Protein AF-0000000079970416 (afdb_homodimer)

InterPro domains:
  IPR007138 Antibiotic biosynthesis monooxygenase domain [PF03992] (8-63)
  IPR007138 Antibiotic biosynthesis monooxygenase domain [PS51725] (8-100)
  IPR011008 Dimeric alpha-beta barrel [SSF54909] (10-104)

Foldseek 3Di:
DQQPDWKKKKKKKFFFPPVCLVVLVVLCVQVVVVVCPDPQWDDWDKDADVPRRRMIIIITMGSDDPCQCPPCVHNVVDPSNVSSCVRCVVRTPDDMDMDMGIDDPPCPVPDDDPVVVDDD/DQQPDWKKKKKKKFFFPPVCLVVLVVLCVQVVVVVCPDPQWDDWDKDADVPRRRMIIIITMGSDDPCQCPVCVHNVVDPSNVSSCVRCVVRTPDDMDMDMGIDDPPCPVPDDDPVNVDDD

pLDDT: mean 91.2, std 9.86, range [55.38, 98.69]

Structure (mmCIF, N/CA/C/O backbone):
data_AF-0000000079970416-model_v1
#
loop_
_entity.id
_entity.type
_entity.pdbx_description
1 polymer 'ABM domain-containing protein'
#
loop_
_atom_site.group_PDB
_atom_site.id
_atom_site.type_symbol
_atom_site.label_atom_id
_atom_site.label_alt_id
_atom_site.label_comp_id
_atom_site.label_asym_id
_atom_site.label_entity_id
_atom_site.label_seq_id
_atom_site.pdbx_PDB_ins_code
_atom_site.Cartn_x
_atom_site.Cartn_y
_atom_site.Cartn_z
_atom_site.occupancy
_atom_site.B_iso_or_equiv
_atom_site.auth_seq_id
_atom_site.auth_comp_id
_atom_site.auth_asym_id
_atom_site.auth_atom_id
_atom_site.pdbx_PDB_model_num
ATOM 1 N N . MET A 1 1 ? 27.812 -5.648 2.182 1 57.97 1 MET A N 1
ATOM 2 C CA . MET A 1 1 ? 27.625 -4.328 2.773 1 57.97 1 MET A CA 1
ATOM 3 C C . MET A 1 1 ? 26.141 -4 2.934 1 57.97 1 MET A C 1
ATOM 5 O O . MET A 1 1 ? 25.312 -4.453 2.141 1 57.97 1 MET A O 1
ATOM 9 N N . VAL A 1 2 ? 25.812 -3.582 4.105 1 71.12 2 VAL A N 1
ATOM 10 C CA . VAL A 1 2 ? 24.422 -3.256 4.426 1 71.12 2 VAL A CA 1
ATOM 11 C C . VAL A 1 2 ? 23.953 -2.105 3.541 1 71.12 2 VAL A C 1
ATOM 13 O O . VAL A 1 2 ? 24.641 -1.103 3.387 1 71.12 2 VAL A O 1
ATOM 16 N N . TYR A 1 3 ? 22.969 -2.326 2.688 1 83.62 3 TYR A N 1
ATOM 17 C CA . TYR A 1 3 ? 22.391 -1.273 1.86 1 83.62 3 TYR A CA 1
ATOM 18 C C . TYR A 1 3 ? 21.875 -0.125 2.721 1 83.62 3 TYR A C 1
ATOM 20 O O . TYR A 1 3 ? 21.094 -0.34 3.648 1 83.62 3 TYR A O 1
ATOM 28 N N . THR A 1 4 ? 22.375 1.141 2.42 1 81.5 4 THR A N 1
ATOM 29 C CA . THR A 1 4 ? 21.984 2.303 3.207 1 81.5 4 THR A CA 1
ATOM 30 C C . THR A 1 4 ? 21.297 3.346 2.326 1 81.5 4 THR A C 1
ATOM 32 O O . THR A 1 4 ? 21.094 4.484 2.752 1 81.5 4 THR A O 1
ATOM 35 N N . GLY A 1 5 ? 21.094 2.99 1.078 1 85.94 5 GLY A N 1
ATOM 36 C CA . GLY A 1 5 ? 20.422 3.898 0.159 1 85.94 5 GLY A CA 1
ATOM 37 C C . GLY A 1 5 ? 18.938 4.012 0.409 1 85.94 5 GLY A C 1
ATOM 38 O O . GLY A 1 5 ? 18.422 3.498 1.41 1 85.94 5 GLY A O 1
ATOM 39 N N . PRO A 1 6 ? 18.312 4.781 -0.372 1 88.62 6 PRO A N 1
ATOM 40 C CA . PRO A 1 6 ? 16.859 4.945 -0.22 1 88.62 6 PRO A CA 1
ATOM 41 C C . PRO A 1 6 ? 16.094 3.633 -0.397 1 88.62 6 PRO A C 1
ATOM 43 O O . PRO A 1 6 ? 16.547 2.742 -1.119 1 88.62 6 PRO A O 1
ATOM 46 N N . SER A 1 7 ? 15.102 3.465 0.344 1 93.38 7 SER A N 1
ATOM 47 C CA . SER A 1 7 ? 14.172 2.352 0.201 1 93.38 7 SER A CA 1
ATOM 48 C C . SER A 1 7 ? 13.023 2.711 -0.735 1 93.38 7 SER A C 1
ATOM 50 O O . SER A 1 7 ? 12.594 3.867 -0.792 1 93.38 7 SER A O 1
ATOM 52 N N . TYR A 1 8 ? 12.547 1.726 -1.44 1 95.25 8 TYR A N 1
ATOM 53 C CA . TYR A 1 8 ? 11.484 1.957 -2.408 1 95.25 8 TYR A CA 1
ATOM 54 C C . TYR A 1 8 ? 10.312 1.006 -2.174 1 95.25 8 TYR A C 1
ATOM 56 O O . TYR A 1 8 ? 10.477 -0.037 -1.534 1 95.25 8 TYR A O 1
ATOM 64 N N . SER A 1 9 ? 9.211 1.475 -2.631 1 96.69 9 SER A N 1
ATOM 65 C CA . SER A 1 9 ? 8 0.662 -2.592 1 96.69 9 SER A CA 1
ATOM 66 C C . SER A 1 9 ? 7.426 0.459 -3.99 1 96.69 9 SER A C 1
ATOM 68 O O . SER A 1 9 ? 7.328 1.409 -4.77 1 96.69 9 SER A O 1
ATOM 70 N N . LEU A 1 10 ? 7.125 -0.765 -4.297 1 96.06 10 LEU A N 1
ATOM 71 C CA . LEU A 1 10 ? 6.465 -1.135 -5.543 1 96.06 10 LEU A CA 1
ATOM 72 C C . LEU A 1 10 ? 4.984 -1.419 -5.312 1 96.06 10 LEU A C 1
ATOM 74 O O . LEU A 1 10 ? 4.633 -2.275 -4.5 1 96.06 10 LEU A O 1
ATOM 78 N N . HIS A 1 11 ? 4.109 -0.59 -5.938 1 97.69 11 HIS A N 1
ATOM 79 C CA . HIS A 1 11 ? 2.668 -0.804 -5.918 1 97.69 11 HIS A CA 1
ATOM 80 C C . HIS A 1 11 ? 2.17 -1.342 -7.254 1 97.69 11 HIS A C 1
ATOM 82 O O . HIS A 1 11 ? 2.25 -0.654 -8.273 1 97.69 11 HIS A O 1
ATOM 88 N N . VAL A 1 12 ? 1.704 -2.584 -7.23 1 96.81 12 VAL A N 1
ATOM 89 C CA . VAL A 1 12 ? 1.295 -3.258 -8.453 1 96.81 12 VAL A CA 1
ATOM 90 C C . VAL A 1 12 ? -0.207 -3.531 -8.422 1 96.81 12 VAL A C 1
ATOM 92 O O . VAL A 1 12 ? -0.729 -4.031 -7.422 1 96.81 12 VAL A O 1
ATOM 95 N N . LYS A 1 13 ? -0.89 -3.172 -9.398 1 98.19 13 LYS A N 1
ATOM 96 C CA . LYS A 1 13 ? -2.299 -3.514 -9.57 1 98.19 13 LYS A CA 1
ATOM 97 C C . LYS A 1 13 ? -2.488 -4.5 -10.719 1 98.19 13 LYS A C 1
ATOM 99 O O . LYS A 1 13 ? -2.018 -4.262 -11.828 1 98.19 13 LYS A O 1
ATOM 104 N N . ILE A 1 14 ? -3.092 -5.586 -10.477 1 98.38 14 ILE A N 1
ATOM 105 C CA . ILE A 1 14 ? -3.314 -6.66 -11.438 1 98.38 14 ILE A CA 1
ATOM 106 C C . ILE A 1 14 ? -4.805 -6.988 -11.508 1 98.38 14 ILE A C 1
ATOM 108 O O . ILE A 1 14 ? -5.465 -7.133 -10.477 1 98.38 14 ILE A O 1
ATOM 112 N N . THR A 1 15 ? -5.328 -7.066 -12.727 1 98.62 15 THR A N 1
ATOM 113 C CA . THR A 1 15 ? -6.738 -7.379 -12.906 1 98.62 15 THR A CA 1
ATOM 114 C C . THR A 1 15 ? -6.906 -8.656 -13.734 1 98.62 15 THR A C 1
ATOM 116 O O . THR A 1 15 ? -6.418 -8.742 -14.859 1 98.62 15 THR A O 1
ATOM 119 N N . VAL A 1 16 ? -7.57 -9.594 -13.172 1 98.62 16 VAL A N 1
ATOM 120 C CA . VAL A 1 16 ? -7.898 -10.852 -13.836 1 98.62 16 VAL A CA 1
ATOM 121 C C . VAL A 1 16 ? -9.414 -11.016 -13.906 1 98.62 16 VAL A C 1
ATOM 123 O O . VAL A 1 16 ? -10.156 -10.312 -13.219 1 98.62 16 VAL A O 1
ATOM 126 N N . ALA A 1 17 ? -9.867 -11.883 -14.805 1 96.88 17 ALA A N 1
ATOM 127 C CA . ALA A 1 17 ? -11.289 -12.211 -14.82 1 96.88 17 ALA A CA 1
ATOM 128 C C . ALA A 1 17 ? -11.711 -12.875 -13.508 1 96.88 17 ALA A C 1
ATOM 130 O O . ALA A 1 17 ? -10.977 -13.695 -12.961 1 96.88 17 ALA A O 1
ATOM 131 N N . PRO A 1 18 ? -12.906 -12.477 -13.047 1 95.88 18 PRO A N 1
ATOM 132 C CA . PRO A 1 18 ? -13.359 -13.016 -11.766 1 95.88 18 PRO A CA 1
ATOM 133 C C . PRO A 1 18 ? -13.305 -14.539 -11.711 1 95.88 18 PRO A C 1
ATOM 135 O O . PRO A 1 18 ? -12.984 -15.109 -10.664 1 95.88 18 PRO A O 1
ATOM 138 N N . GLU A 1 19 ? -13.547 -15.211 -12.766 1 97.19 19 GLU A N 1
ATOM 139 C CA . GLU A 1 19 ? -13.562 -16.672 -12.797 1 97.19 19 GLU A CA 1
ATOM 140 C C . GLU A 1 19 ? -12.148 -17.234 -12.641 1 97.19 19 GLU A C 1
ATOM 142 O O . GLU A 1 19 ? -11.984 -18.422 -12.32 1 97.19 19 GLU A O 1
ATOM 147 N N . ASN A 1 20 ? -11.125 -16.406 -12.812 1 98.19 20 ASN A N 1
ATOM 148 C CA . ASN A 1 20 ? -9.742 -16.859 -12.758 1 98.19 20 ASN A CA 1
ATOM 149 C C . ASN A 1 20 ? -9.117 -16.578 -11.391 1 98.19 20 ASN A C 1
ATOM 151 O O . ASN A 1 20 ? -7.945 -16.891 -11.164 1 98.19 20 ASN A O 1
ATOM 155 N N . VAL A 1 21 ? -9.906 -16.031 -10.469 1 97.69 21 VAL A N 1
ATOM 156 C CA . VAL A 1 21 ? -9.383 -15.586 -9.18 1 97.69 21 VAL A CA 1
ATOM 157 C C . VAL A 1 21 ? -8.758 -16.766 -8.445 1 97.69 21 VAL A C 1
ATOM 159 O O . VAL A 1 21 ? -7.613 -16.703 -7.996 1 97.69 21 VAL A O 1
ATOM 162 N N . PRO A 1 22 ? -9.414 -17.938 -8.297 1 97.81 22 PRO A N 1
ATOM 163 C CA . PRO A 1 22 ? -8.773 -19.047 -7.59 1 97.81 22 PRO A CA 1
ATOM 164 C C . PRO A 1 22 ? -7.469 -19.5 -8.25 1 97.81 22 PRO A C 1
ATOM 166 O O . PRO A 1 22 ? -6.477 -19.734 -7.559 1 97.81 22 PRO A O 1
ATOM 169 N N . ALA A 1 23 ? -7.48 -19.594 -9.539 1 98.19 23 ALA A N 1
ATOM 170 C CA . ALA A 1 23 ? -6.285 -20 -10.281 1 98.19 23 ALA A CA 1
ATOM 171 C C . ALA A 1 23 ? -5.16 -18.984 -10.102 1 98.19 23 ALA A C 1
ATOM 173 O O . ALA A 1 23 ? -3.99 -19.359 -9.984 1 98.19 23 ALA A O 1
ATOM 174 N N . PHE A 1 24 ? -5.5 -17.703 -10.164 1 98.5 24 PHE A N 1
ATOM 175 C CA . PHE A 1 24 ? -4.516 -16.641 -10 1 98.5 24 PHE A CA 1
ATOM 176 C C . PHE A 1 24 ? -3.842 -16.734 -8.641 1 98.5 24 PHE A C 1
ATOM 178 O O . PHE A 1 24 ? -2.613 -16.703 -8.539 1 98.5 24 PHE A O 1
ATOM 185 N N . ILE A 1 25 ? -4.648 -16.875 -7.59 1 97.44 25 ILE A N 1
ATOM 186 C CA . ILE A 1 25 ? -4.145 -16.953 -6.223 1 97.44 25 ILE A CA 1
ATOM 187 C C . ILE A 1 25 ? -3.223 -18.156 -6.086 1 97.44 25 ILE A C 1
ATOM 189 O O . ILE A 1 25 ? -2.141 -18.062 -5.5 1 97.44 25 ILE A O 1
ATOM 193 N N . GLU A 1 26 ? -3.637 -19.25 -6.648 1 97.81 26 GLU A N 1
ATOM 194 C CA . GLU A 1 26 ? -2.818 -20.453 -6.613 1 97.81 26 GLU A CA 1
ATOM 195 C C . GLU A 1 26 ? -1.477 -20.234 -7.305 1 97.81 26 GLU A C 1
ATOM 197 O O . GLU A 1 26 ? -0.437 -20.672 -6.805 1 97.81 26 GLU A O 1
ATOM 202 N N . ALA A 1 27 ? -1.514 -19.578 -8.43 1 97.5 27 ALA A N 1
ATOM 203 C CA . ALA A 1 27 ? -0.308 -19.328 -9.211 1 97.5 27 ALA A CA 1
ATOM 204 C C . ALA A 1 27 ? 0.6 -18.312 -8.523 1 97.5 27 ALA A C 1
ATOM 206 O O . ALA A 1 27 ? 1.822 -18.359 -8.68 1 97.5 27 ALA A O 1
ATOM 207 N N . LEU A 1 28 ? 0.04 -17.438 -7.758 1 97.12 28 LEU A N 1
ATOM 208 C CA . LEU A 1 28 ? 0.765 -16.344 -7.109 1 97.12 28 LEU A CA 1
ATOM 209 C C . LEU A 1 28 ? 1.566 -16.859 -5.918 1 97.12 28 LEU A C 1
ATOM 211 O O . LEU A 1 28 ? 2.65 -16.359 -5.629 1 97.12 28 LEU A O 1
ATOM 215 N N . LYS A 1 29 ? 1.091 -17.891 -5.285 1 97.12 29 LYS A N 1
ATOM 216 C CA . LYS A 1 29 ? 1.588 -18.297 -3.975 1 97.12 29 LYS A CA 1
ATOM 217 C C . LYS A 1 29 ? 3.074 -18.641 -4.031 1 97.12 29 LYS A C 1
ATOM 219 O O . LYS A 1 29 ? 3.865 -18.109 -3.244 1 97.12 29 LYS A O 1
ATOM 224 N N . PRO A 1 30 ? 3.568 -19.469 -4.984 1 96.5 30 PRO A N 1
ATOM 225 C CA . PRO A 1 30 ? 5 -19.781 -5.016 1 96.5 30 PRO A CA 1
ATOM 226 C C . PRO A 1 30 ? 5.867 -18.547 -5.246 1 96.5 30 PRO A C 1
ATOM 228 O O . PRO A 1 30 ? 6.949 -18.438 -4.66 1 96.5 30 PRO A O 1
ATOM 231 N N . ALA A 1 31 ? 5.449 -17.656 -6.09 1 94.81 31 ALA A N 1
ATOM 232 C CA . ALA A 1 31 ? 6.199 -16.438 -6.348 1 94.81 31 ALA A CA 1
ATOM 233 C C . ALA A 1 31 ? 6.219 -15.539 -5.117 1 94.81 31 ALA A C 1
ATOM 235 O O . ALA A 1 31 ? 7.262 -14.977 -4.766 1 94.81 31 ALA A O 1
ATOM 236 N N . TRP A 1 32 ? 5.062 -15.414 -4.477 1 96.19 32 TRP A N 1
ATOM 237 C CA . TRP A 1 32 ? 4.969 -14.625 -3.256 1 96.19 32 TRP A CA 1
ATOM 238 C C . TRP A 1 32 ? 5.906 -15.164 -2.182 1 96.19 32 TRP A C 1
ATOM 240 O O . TRP A 1 32 ? 6.617 -14.398 -1.524 1 96.19 32 TRP A O 1
ATOM 250 N N . ASP A 1 33 ? 5.891 -16.469 -2.02 1 96.62 33 ASP A N 1
ATOM 251 C CA . ASP A 1 33 ? 6.773 -17.094 -1.046 1 96.62 33 ASP A CA 1
ATOM 252 C C . ASP A 1 33 ? 8.242 -16.797 -1.358 1 96.62 33 ASP A C 1
ATOM 254 O O . ASP A 1 33 ? 9.031 -16.531 -0.454 1 96.62 33 ASP A O 1
ATOM 258 N N . ALA A 1 34 ? 8.609 -16.875 -2.574 1 94.5 34 ALA A N 1
ATOM 259 C CA . ALA A 1 34 ? 9.984 -16.625 -2.992 1 94.5 34 ALA A CA 1
ATOM 260 C C . ALA A 1 34 ? 10.375 -15.172 -2.768 1 94.5 34 ALA A C 1
ATOM 262 O O . ALA A 1 34 ? 11.43 -14.875 -2.207 1 94.5 34 ALA A O 1
ATOM 263 N N . VAL A 1 35 ? 9.531 -14.227 -3.225 1 94.06 35 VAL A N 1
ATOM 264 C CA . VAL A 1 35 ? 9.781 -12.797 -3.096 1 94.06 35 VAL A CA 1
ATOM 265 C C . VAL A 1 35 ? 9.938 -12.43 -1.623 1 94.06 35 VAL A C 1
ATOM 267 O O . VAL A 1 35 ? 10.867 -11.711 -1.248 1 94.06 35 VAL A O 1
ATOM 270 N N . THR A 1 36 ? 9.07 -12.961 -0.785 1 95.69 36 THR A N 1
ATOM 271 C CA . THR A 1 36 ? 9.047 -12.586 0.625 1 95.69 36 THR A CA 1
ATOM 272 C C . THR A 1 36 ? 10.195 -13.25 1.381 1 95.69 36 THR A C 1
ATOM 274 O O . THR A 1 36 ? 10.477 -12.891 2.525 1 95.69 36 THR 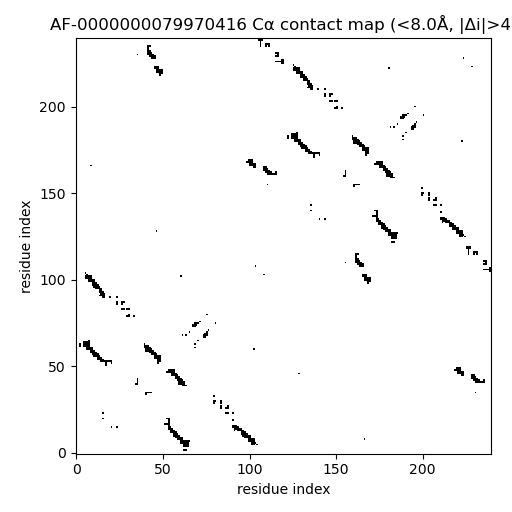A O 1
ATOM 277 N N . SER A 1 37 ? 10.836 -14.164 0.772 1 95 37 SER A N 1
ATOM 278 C CA . SER A 1 37 ? 12.016 -14.781 1.371 1 95 37 SER A CA 1
ATOM 279 C C . SER A 1 37 ? 13.273 -13.977 1.085 1 95 37 SER A C 1
ATOM 281 O O . SER A 1 37 ? 14.312 -14.195 1.706 1 95 37 SER A O 1
ATOM 283 N N . GLU A 1 38 ? 13.227 -13.07 0.161 1 93.19 38 GLU A N 1
ATOM 284 C CA . GLU A 1 38 ? 14.375 -12.211 -0.144 1 93.19 38 GLU A CA 1
ATOM 285 C C . GLU A 1 38 ? 14.656 -11.242 1 1 93.19 38 GLU A C 1
ATOM 287 O O . GLU A 1 38 ? 13.742 -10.594 1.51 1 93.19 38 GLU A O 1
ATOM 292 N N . PRO A 1 39 ? 15.961 -11.102 1.338 1 93.5 39 PRO A N 1
ATOM 293 C CA . PRO A 1 39 ? 16.281 -10.211 2.457 1 93.5 39 PRO A CA 1
ATOM 294 C C . PRO A 1 39 ? 15.938 -8.75 2.166 1 93.5 39 PRO A C 1
ATOM 296 O O . PRO A 1 39 ? 15.656 -7.98 3.09 1 93.5 39 PRO A O 1
ATOM 299 N N . GLU A 1 40 ? 15.914 -8.344 0.933 1 93.12 40 GLU A N 1
ATOM 300 C CA . GLU A 1 40 ? 15.688 -6.957 0.539 1 93.12 40 GLU A CA 1
ATOM 301 C C . GLU A 1 40 ? 14.211 -6.586 0.659 1 93.12 40 GLU A C 1
ATOM 303 O O . GLU A 1 40 ? 13.875 -5.406 0.773 1 93.12 40 GLU A O 1
ATOM 308 N N . CYS A 1 41 ? 13.281 -7.605 0.578 1 94.88 41 CYS A N 1
ATOM 309 C CA . CYS A 1 41 ? 11.852 -7.344 0.717 1 94.88 41 CYS A CA 1
ATOM 310 C C . CYS A 1 41 ? 11.453 -7.262 2.186 1 94.88 41 CYS A C 1
ATOM 312 O O . CYS A 1 41 ? 11.508 -8.258 2.904 1 94.88 41 CYS A O 1
ATOM 314 N N . ILE A 1 42 ? 10.945 -6.074 2.646 1 95.81 42 ILE A N 1
ATOM 315 C CA . ILE A 1 42 ? 10.734 -5.914 4.082 1 95.81 42 ILE A CA 1
ATOM 316 C C . ILE A 1 42 ? 9.242 -5.793 4.375 1 95.81 42 ILE A C 1
ATOM 318 O O . ILE A 1 42 ? 8.82 -5.902 5.531 1 95.81 42 ILE A O 1
ATOM 322 N N . PHE A 1 43 ? 8.523 -5.57 3.438 1 97.44 43 PHE A N 1
ATOM 323 C CA . PHE A 1 43 ? 7.066 -5.559 3.527 1 97.44 43 PHE A CA 1
ATOM 324 C C . PHE A 1 43 ? 6.441 -6.031 2.221 1 97.44 43 PHE A C 1
ATOM 326 O O . PHE A 1 43 ? 6.906 -5.672 1.137 1 97.44 43 PHE A O 1
ATOM 333 N N . PHE A 1 44 ? 5.438 -6.879 2.275 1 98.19 44 PHE A N 1
ATOM 334 C CA . PHE A 1 44 ? 4.656 -7.301 1.12 1 98.19 44 PHE A CA 1
ATOM 335 C C . PHE A 1 44 ? 3.262 -7.746 1.544 1 98.19 44 PHE A C 1
ATOM 337 O O . PHE A 1 44 ? 3.109 -8.773 2.217 1 98.19 44 PHE A O 1
ATOM 344 N N . GLU A 1 45 ? 2.25 -6.996 1.171 1 98.38 45 GLU A N 1
ATOM 345 C CA . GLU A 1 45 ? 0.872 -7.422 1.398 1 98.38 45 GLU A CA 1
ATOM 346 C C . GLU A 1 45 ? 0.075 -7.43 0.097 1 98.38 45 GLU A C 1
ATOM 348 O O . GLU A 1 45 ? 0.219 -6.531 -0.732 1 98.38 45 GLU A O 1
ATOM 353 N N . VAL A 1 46 ? -0.721 -8.484 -0.082 1 98.25 46 VAL A N 1
ATOM 354 C CA . VAL A 1 46 ? -1.645 -8.633 -1.202 1 98.25 46 VAL A CA 1
ATOM 355 C C . VAL A 1 46 ? -3.057 -8.258 -0.758 1 98.25 46 VAL A C 1
ATOM 357 O O . VAL A 1 46 ? -3.547 -8.758 0.259 1 98.25 46 VAL A O 1
ATOM 360 N N . TYR A 1 47 ? -3.668 -7.352 -1.491 1 98.06 47 TYR A N 1
ATOM 361 C CA . TYR A 1 47 ? -5.043 -6.926 -1.259 1 98.06 47 TYR A CA 1
ATOM 362 C C . TYR A 1 47 ? -5.941 -7.316 -2.426 1 98.06 47 TYR A C 1
ATOM 364 O O . TYR A 1 47 ? -5.453 -7.605 -3.523 1 98.06 47 TYR A O 1
ATOM 372 N N . GLN A 1 48 ? -7.211 -7.41 -2.119 1 96.81 48 GLN A N 1
ATOM 373 C CA . GLN A 1 48 ? -8.234 -7.555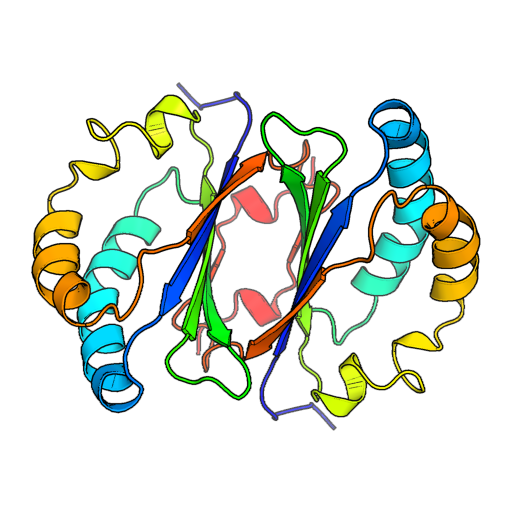 -3.148 1 96.81 48 GLN A CA 1
ATOM 374 C C . GLN A 1 48 ? -9.18 -6.355 -3.15 1 96.81 48 GLN A C 1
ATOM 376 O O . GLN A 1 48 ? -9.609 -5.898 -2.092 1 96.81 48 GLN A O 1
ATOM 381 N N . MET A 1 49 ? -9.461 -5.828 -4.387 1 95.81 49 MET A N 1
ATOM 382 C CA . MET A 1 49 ? -10.328 -4.656 -4.48 1 95.81 49 MET A CA 1
ATOM 383 C C . MET A 1 49 ? -11.734 -4.984 -3.99 1 95.81 49 MET A C 1
ATOM 385 O O . MET A 1 49 ? -12.297 -6.012 -4.359 1 95.81 49 MET A O 1
ATOM 389 N N . ASP A 1 50 ? -12.156 -4.082 -3.133 1 91.81 50 ASP A N 1
ATOM 390 C CA . ASP A 1 50 ? -13.508 -4.262 -2.604 1 91.81 50 ASP A CA 1
ATOM 391 C C . ASP A 1 50 ? -14.555 -4.145 -3.711 1 91.81 50 ASP A C 1
ATOM 393 O O . ASP A 1 50 ? -14.547 -3.174 -4.473 1 91.81 50 ASP A O 1
ATOM 397 N N . GLY A 1 51 ? -15.383 -5.145 -3.875 1 92.44 51 GLY A N 1
ATOM 398 C CA . GLY A 1 51 ? -16.438 -5.129 -4.883 1 92.44 51 GLY A CA 1
ATOM 399 C C . GLY A 1 51 ? -15.953 -5.594 -6.246 1 92.44 51 GLY A C 1
ATOM 400 O O . GLY A 1 51 ? -16.766 -5.766 -7.164 1 92.44 51 GLY A O 1
ATOM 401 N N . GLU A 1 52 ? -14.641 -5.738 -6.461 1 95.69 52 GLU A N 1
ATOM 402 C CA . GLU A 1 52 ? -14.031 -6.238 -7.688 1 95.69 52 GLU A CA 1
ATOM 403 C C . GLU A 1 52 ? -13.047 -7.363 -7.391 1 95.69 52 GLU A C 1
ATOM 405 O O . GLU A 1 52 ? -11.828 -7.16 -7.438 1 95.69 52 GLU A O 1
ATOM 410 N N . PRO A 1 53 ? -13.586 -8.531 -7.219 1 94.25 53 PRO A N 1
ATOM 411 C CA . PRO A 1 53 ? -12.75 -9.617 -6.703 1 94.25 53 PRO A CA 1
ATOM 412 C C . PRO A 1 53 ? -11.602 -9.977 -7.645 1 94.25 53 PRO A C 1
ATOM 414 O O . PRO A 1 53 ? -10.609 -10.57 -7.215 1 94.25 53 PRO A O 1
ATOM 417 N N . GLY A 1 54 ? -11.68 -9.594 -8.891 1 97.69 54 GLY A N 1
ATOM 418 C CA . GLY A 1 54 ? -10.625 -9.898 -9.836 1 97.69 54 GLY A CA 1
ATOM 419 C C . GLY A 1 54 ? -9.477 -8.914 -9.805 1 97.69 54 GLY A C 1
ATOM 420 O O . GLY A 1 54 ? -8.461 -9.109 -10.461 1 97.69 54 GLY A O 1
ATOM 421 N N . THR A 1 55 ? -9.609 -7.859 -9.055 1 98.25 55 THR A N 1
ATOM 422 C CA . THR A 1 55 ? -8.586 -6.82 -9 1 98.25 55 THR A CA 1
ATOM 423 C C . THR A 1 55 ? -7.77 -6.934 -7.711 1 98.25 55 THR A C 1
ATOM 425 O O . THR A 1 55 ? -8.328 -6.902 -6.613 1 98.25 55 THR A O 1
ATOM 428 N N . PHE A 1 56 ? -6.445 -7.137 -7.91 1 98.62 56 PHE A N 1
ATOM 429 C CA . PHE A 1 56 ? -5.512 -7.277 -6.801 1 98.62 56 PHE A CA 1
ATOM 430 C C . PHE A 1 56 ? -4.547 -6.098 -6.754 1 98.62 56 PHE A C 1
ATOM 432 O O . PHE A 1 56 ? -4.273 -5.469 -7.777 1 98.62 56 PHE A O 1
ATOM 439 N N . LYS A 1 57 ? -4.105 -5.812 -5.57 1 98.69 57 LYS A N 1
ATOM 440 C CA . LYS A 1 57 ? -3.076 -4.809 -5.324 1 98.69 57 LYS A CA 1
ATOM 441 C C . LYS A 1 57 ? -1.947 -5.379 -4.469 1 98.69 57 LYS A C 1
ATOM 443 O O . LYS A 1 57 ? -2.197 -6 -3.436 1 98.69 57 LYS A O 1
ATOM 448 N N . PHE A 1 58 ? -0.729 -5.262 -4.988 1 98.38 58 PHE A N 1
ATOM 449 C CA . PHE A 1 58 ? 0.472 -5.59 -4.23 1 98.38 58 PHE A CA 1
ATOM 450 C C . PHE A 1 58 ? 1.159 -4.324 -3.73 1 98.38 58 PHE A C 1
ATOM 452 O O . PHE A 1 58 ? 1.346 -3.371 -4.488 1 98.38 58 PHE A O 1
ATOM 459 N N . VAL A 1 59 ? 1.457 -4.281 -2.459 1 98.56 59 VAL A N 1
ATOM 460 C CA . VAL A 1 59 ? 2.338 -3.266 -1.893 1 98.56 59 VAL A CA 1
ATOM 461 C C . VAL A 1 59 ? 3.596 -3.926 -1.334 1 98.56 59 VAL A C 1
ATOM 463 O O . VAL A 1 59 ? 3.52 -4.742 -0.412 1 98.56 59 VAL A O 1
ATOM 466 N N . GLU A 1 60 ? 4.742 -3.549 -1.917 1 97.38 60 GLU A N 1
ATOM 467 C CA . GLU A 1 60 ? 6.031 -4.148 -1.591 1 97.38 60 GLU A CA 1
ATOM 468 C C . GLU A 1 60 ? 7.047 -3.082 -1.183 1 97.38 60 GLU A C 1
ATOM 470 O O . GLU A 1 60 ? 7.27 -2.117 -1.917 1 97.38 60 GLU A O 1
ATOM 475 N N . ASN A 1 61 ? 7.641 -3.219 -0.045 1 96.75 61 ASN A N 1
ATOM 476 C CA . ASN A 1 61 ? 8.758 -2.377 0.355 1 96.75 61 ASN A CA 1
ATOM 477 C C . ASN A 1 61 ? 10.094 -3.111 0.219 1 96.75 61 ASN A C 1
ATOM 479 O O . ASN A 1 61 ? 10.227 -4.25 0.665 1 96.75 61 ASN A O 1
ATOM 483 N N . TRP A 1 62 ? 11.023 -2.393 -0.361 1 94.62 62 TRP A N 1
ATOM 484 C CA . TRP A 1 62 ? 12.32 -2.979 -0.673 1 94.62 62 TRP A CA 1
ATOM 485 C C . TRP A 1 62 ? 13.453 -2.107 -0.141 1 94.62 62 TRP A C 1
ATOM 487 O O . TRP A 1 62 ? 13.516 -0.912 -0.438 1 94.62 62 TRP A O 1
ATOM 497 N N . ASN A 1 63 ? 14.305 -2.695 0.681 1 93.44 63 ASN A N 1
ATOM 498 C CA . ASN A 1 63 ? 15.578 -2.068 1.017 1 93.44 63 ASN A CA 1
ATOM 499 C C . ASN A 1 63 ? 16.641 -2.363 -0.035 1 93.44 63 ASN A C 1
ATOM 501 O O . ASN A 1 63 ? 17.609 -3.072 0.241 1 93.44 63 ASN A O 1
ATOM 505 N N . ALA A 1 64 ? 16.5 -1.818 -1.217 1 91.06 64 ALA A N 1
ATOM 506 C CA . ALA A 1 64 ? 17.375 -1.955 -2.385 1 91.06 64 ALA A CA 1
ATOM 507 C C . ALA A 1 64 ? 17.219 -0.758 -3.32 1 91.06 64 ALA A C 1
ATOM 509 O O . ALA A 1 64 ? 16.266 0.011 -3.209 1 91.06 64 ALA A O 1
ATOM 510 N N . SER A 1 65 ? 18.188 -0.656 -4.188 1 89.5 65 SER A N 1
ATOM 511 C CA . SER A 1 65 ? 18.125 0.441 -5.148 1 89.5 65 SER A CA 1
ATOM 512 C C . SER A 1 65 ? 17 0.234 -6.156 1 89.5 65 SER A C 1
ATOM 514 O O . SER A 1 65 ? 16.531 -0.891 -6.359 1 89.5 65 SER A O 1
ATOM 516 N N . LYS A 1 66 ? 16.609 1.376 -6.68 1 87.12 66 LYS A N 1
ATOM 517 C CA . LYS A 1 66 ? 15.617 1.318 -7.742 1 87.12 66 LYS A CA 1
ATOM 518 C C . LYS A 1 66 ? 16.078 0.417 -8.883 1 87.12 66 LYS A C 1
ATOM 520 O O . LYS A 1 66 ? 15.297 -0.385 -9.398 1 87.12 66 LYS A O 1
ATOM 525 N N . ASP A 1 67 ? 17.297 0.61 -9.242 1 83.81 67 ASP A N 1
ATOM 526 C CA . ASP A 1 67 ? 17.859 -0.188 -10.328 1 83.81 67 ASP A CA 1
ATOM 527 C C . ASP A 1 67 ? 17.797 -1.678 -10 1 83.81 67 ASP A C 1
ATOM 529 O O . ASP A 1 67 ? 17.469 -2.496 -10.867 1 83.81 67 ASP A O 1
ATOM 533 N N . TRP A 1 68 ? 18.062 -1.987 -8.773 1 84.75 68 TRP A N 1
ATOM 534 C CA . TRP A 1 68 ? 18 -3.375 -8.328 1 84.75 68 TRP A CA 1
ATOM 535 C C . TRP A 1 68 ? 16.594 -3.926 -8.453 1 84.75 68 TRP A C 1
ATOM 537 O O . TRP A 1 68 ? 16.391 -5.039 -8.938 1 84.75 68 TRP A O 1
ATOM 547 N N . MET A 1 69 ? 15.641 -3.125 -8.141 1 82.88 69 MET A N 1
ATOM 548 C CA . MET A 1 69 ? 14.242 -3.543 -8.062 1 82.88 69 MET A CA 1
ATOM 549 C C . MET A 1 69 ? 13.648 -3.721 -9.461 1 82.88 69 MET A C 1
ATOM 551 O O . MET A 1 69 ? 12.93 -4.688 -9.719 1 82.88 69 MET A O 1
ATOM 555 N N . VAL A 1 70 ? 13.961 -2.781 -10.328 1 75.81 70 VAL A N 1
ATOM 556 C CA . VAL A 1 70 ? 13.219 -2.744 -11.578 1 75.81 70 VAL A CA 1
ATOM 557 C C . VAL A 1 70 ? 14.086 -3.312 -12.711 1 75.81 70 VAL A C 1
ATOM 559 O O . VAL A 1 70 ? 13.586 -3.576 -13.805 1 75.81 70 VAL A O 1
ATOM 562 N N . ASN A 1 71 ? 15.266 -3.416 -12.344 1 71.12 71 ASN A N 1
ATOM 563 C CA . ASN A 1 71 ? 16.141 -3.928 -13.391 1 71.12 71 ASN A CA 1
ATOM 564 C C . ASN A 1 71 ? 15.883 -5.41 -13.664 1 71.12 71 ASN A C 1
ATOM 566 O O . ASN A 1 71 ? 16.047 -6.242 -12.766 1 71.12 71 ASN A O 1
ATOM 570 N N . SER A 1 72 ? 15.414 -5.605 -14.828 1 62.25 72 SER A N 1
ATOM 571 C CA . SER A 1 72 ? 15.031 -6.926 -15.32 1 62.25 72 SER A CA 1
ATOM 572 C C . SER A 1 72 ? 16.156 -7.934 -15.148 1 62.25 72 SER A C 1
ATOM 574 O O . SER A 1 72 ? 15.914 -9.141 -15.031 1 62.25 72 SER A O 1
ATOM 576 N N . GLN A 1 73 ? 17.188 -7.418 -15.078 1 60 73 GLN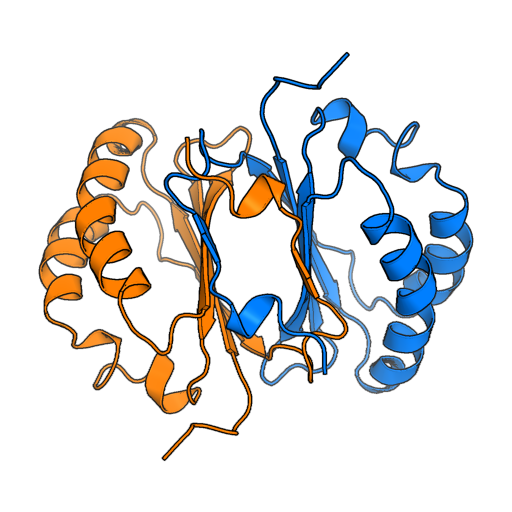 A N 1
ATOM 577 C CA . GLN A 1 73 ? 18.328 -8.312 -14.977 1 60 73 GLN A CA 1
ATOM 578 C C . GLN A 1 73 ? 18.594 -8.703 -13.523 1 60 73 GLN A C 1
ATOM 580 O O . GLN A 1 73 ? 19.391 -9.609 -13.25 1 60 73 GLN A O 1
ATOM 585 N N . VAL A 1 74 ? 18 -8.148 -12.656 1 67.81 74 VAL A N 1
ATOM 586 C CA . VAL A 1 74 ? 18.219 -8.461 -11.25 1 67.81 74 VAL A CA 1
ATOM 587 C C . VAL A 1 74 ? 16.969 -9.086 -10.656 1 67.81 74 VAL A C 1
ATOM 589 O O . VAL A 1 74 ? 16.812 -10.312 -10.68 1 67.81 74 VAL A O 1
ATOM 592 N N . GLN A 1 75 ? 16.016 -8.375 -10.391 1 67.12 75 GLN A N 1
ATOM 593 C CA . GLN A 1 75 ? 14.836 -8.883 -9.703 1 67.12 75 GLN A CA 1
ATOM 594 C C . GLN A 1 75 ? 13.914 -9.617 -10.672 1 67.12 75 GLN A C 1
ATOM 596 O O . GLN A 1 75 ? 13.438 -10.711 -10.375 1 67.12 75 GLN A O 1
ATOM 601 N N . MET A 1 76 ? 13.805 -9.133 -11.914 1 65.62 76 MET A N 1
ATOM 602 C CA . MET A 1 76 ? 12.82 -9.711 -12.828 1 65.62 76 MET A CA 1
ATOM 603 C C . MET A 1 76 ? 13.406 -10.922 -13.555 1 65.62 76 MET A C 1
ATOM 605 O O . MET A 1 76 ? 12.703 -11.586 -14.312 1 65.62 76 MET A O 1
ATOM 609 N N . LYS A 1 77 ? 14.578 -11.242 -13.234 1 67.88 77 LYS A N 1
ATOM 610 C CA . LYS A 1 77 ? 15.211 -12.406 -13.852 1 67.88 77 LYS A CA 1
ATOM 611 C C . LYS A 1 77 ? 15.234 -13.594 -12.891 1 67.88 77 LYS A C 1
ATOM 613 O O . LYS A 1 77 ? 15.789 -14.641 -13.211 1 67.88 77 LYS A O 1
ATOM 618 N N . LYS A 1 78 ? 14.609 -13.344 -11.938 1 77.38 78 LYS A N 1
ATOM 619 C CA . LYS A 1 78 ? 14.586 -14.453 -10.984 1 77.38 78 LYS A CA 1
ATOM 620 C C . LYS A 1 78 ? 13.766 -15.617 -11.523 1 77.38 78 LYS A C 1
ATOM 622 O O . LYS A 1 78 ? 12.742 -15.414 -12.18 1 77.38 78 LYS A O 1
ATOM 627 N N . GLU A 1 79 ? 14.156 -16.828 -11.195 1 82.06 79 GLU A N 1
ATOM 628 C CA . GLU A 1 79 ? 13.633 -18.062 -11.789 1 82.06 79 GLU A CA 1
ATOM 629 C C . GLU A 1 79 ? 12.156 -18.25 -11.453 1 82.06 79 GLU A C 1
ATOM 631 O O . GLU A 1 79 ? 11.406 -18.828 -12.242 1 82.06 79 GLU A O 1
ATOM 636 N N . TYR A 1 80 ? 11.82 -17.719 -10.266 1 85.75 80 TYR A N 1
ATOM 637 C CA . TYR A 1 80 ? 10.445 -17.953 -9.828 1 85.75 80 TYR A CA 1
ATOM 638 C C . TYR A 1 80 ? 9.469 -17.094 -10.617 1 85.75 80 TYR A C 1
ATOM 640 O O . TYR A 1 80 ? 8.258 -17.359 -10.617 1 85.75 80 TYR A O 1
ATOM 648 N N . TYR A 1 81 ? 9.977 -16.094 -11.328 1 87.69 81 TYR A N 1
ATOM 649 C CA . TYR A 1 81 ? 9.086 -15.188 -12.055 1 87.69 81 TYR A CA 1
ATOM 650 C C . TYR A 1 81 ? 8.578 -15.828 -13.336 1 87.69 81 TYR A C 1
ATOM 652 O O . TYR A 1 81 ? 7.465 -15.555 -13.781 1 87.69 81 TYR A O 1
ATOM 660 N N . LYS A 1 82 ? 9.344 -16.719 -13.859 1 89.38 82 LYS A N 1
ATOM 661 C CA . LYS A 1 82 ? 8.969 -17.328 -15.133 1 89.38 82 LYS A CA 1
ATOM 662 C C . LYS A 1 82 ? 7.68 -18.141 -15.008 1 89.38 82 LYS A C 1
ATOM 664 O O . LYS A 1 82 ? 6.703 -17.859 -15.711 1 89.38 82 LYS A O 1
ATOM 669 N N . PRO A 1 83 ? 7.668 -19.141 -14.094 1 92.88 83 PRO A N 1
ATOM 670 C CA . PRO A 1 83 ? 6.41 -19.875 -13.969 1 92.88 83 PRO A CA 1
ATOM 671 C C . PRO A 1 83 ? 5.242 -18.969 -13.547 1 92.88 83 PRO A C 1
ATOM 673 O O . PRO A 1 83 ? 4.105 -19.203 -13.969 1 92.88 83 PRO A O 1
ATOM 676 N N . TYR A 1 84 ? 5.457 -17.969 -12.727 1 95.19 84 TYR A N 1
ATOM 677 C CA . TYR A 1 84 ? 4.426 -17.016 -12.305 1 95.19 84 TYR A CA 1
ATOM 678 C C . TYR A 1 84 ? 3.84 -16.281 -13.508 1 95.19 84 TYR A C 1
ATOM 680 O O . TYR A 1 84 ? 2.619 -16.25 -13.688 1 95.19 84 TYR A O 1
ATOM 688 N N . LEU A 1 85 ? 4.699 -15.766 -14.336 1 93.56 85 LEU A N 1
ATOM 689 C CA . LEU A 1 85 ? 4.242 -15.016 -15.5 1 93.56 85 LEU A CA 1
ATOM 690 C C . LEU A 1 85 ? 3.562 -15.93 -16.516 1 93.56 85 LEU A C 1
ATOM 692 O O . LEU A 1 85 ? 2.518 -15.586 -17.062 1 93.56 85 LEU A O 1
ATOM 696 N N . GLU A 1 86 ? 4.113 -17.062 -16.75 1 94.56 86 GLU A N 1
ATOM 697 C CA . GLU A 1 86 ? 3.533 -18.016 -17.688 1 94.56 86 GLU A CA 1
ATOM 698 C C . GLU A 1 86 ? 2.105 -18.375 -17.281 1 94.56 86 GLU A C 1
ATOM 700 O O . GLU A 1 86 ? 1.227 -18.484 -18.141 1 94.56 86 GLU A O 1
ATOM 705 N N . LYS A 1 87 ? 1.896 -18.531 -16.031 1 96.56 87 LYS A N 1
ATOM 706 C CA . LYS A 1 87 ? 0.593 -18.969 -15.531 1 96.56 87 LYS A CA 1
ATOM 707 C C . LYS A 1 87 ? -0.385 -17.797 -15.461 1 96.56 87 LYS A C 1
ATOM 709 O O . LYS A 1 87 ? -1.58 -17.953 -15.719 1 96.56 87 LYS A O 1
ATOM 714 N N . THR A 1 88 ? 0.151 -16.578 -15.141 1 97.5 88 THR A N 1
ATOM 715 C CA . THR A 1 88 ? -0.782 -15.531 -14.766 1 97.5 88 THR A CA 1
ATOM 716 C C . THR A 1 88 ? -1.021 -14.57 -15.93 1 97.5 88 THR A C 1
ATOM 718 O O . THR A 1 88 ? -2.1 -13.984 -16.047 1 97.5 88 THR A O 1
ATOM 721 N N . GLU A 1 89 ? -0.119 -14.398 -16.812 1 96.5 89 GLU A N 1
ATOM 722 C CA . GLU A 1 89 ? -0.257 -13.422 -17.891 1 96.5 89 GLU A CA 1
ATOM 723 C C . GLU A 1 89 ? -1.503 -13.695 -18.734 1 96.5 89 GLU A C 1
ATOM 725 O O . GLU A 1 89 ? -2.262 -12.773 -19.031 1 96.5 89 GLU A O 1
ATOM 730 N N . PRO A 1 90 ? -1.78 -14.914 -19.047 1 97.38 90 PRO A N 1
ATOM 731 C CA . PRO A 1 90 ? -2.986 -15.188 -19.828 1 97.38 90 PRO A CA 1
ATOM 732 C C . PRO A 1 90 ? -4.27 -14.836 -19.078 1 97.38 90 PRO A C 1
ATOM 734 O O . PRO A 1 90 ? -5.34 -14.742 -19.688 1 97.38 90 PRO A O 1
ATOM 737 N N . MET A 1 91 ? -4.211 -14.656 -17.781 1 98.06 91 MET A N 1
ATOM 738 C CA . MET A 1 91 ? -5.391 -14.375 -16.969 1 98.06 91 MET A CA 1
ATOM 739 C C . MET A 1 91 ? -5.66 -12.875 -16.891 1 98.06 91 MET A C 1
ATOM 741 O O . MET A 1 91 ? -6.742 -12.453 -16.484 1 98.06 91 MET A O 1
ATOM 745 N N . TRP A 1 92 ? -4.605 -12.078 -17.188 1 98 92 TRP A N 1
ATOM 746 C CA . TRP A 1 92 ? -4.738 -10.633 -17.062 1 98 92 TRP A CA 1
ATOM 747 C C . TRP A 1 92 ? -5.664 -10.07 -18.141 1 98 92 TRP A C 1
ATOM 749 O O . TRP A 1 92 ? -5.535 -10.414 -19.312 1 98 92 TRP A O 1
ATOM 759 N N . ILE A 1 93 ? -6.574 -9.281 -17.734 1 97.94 93 ILE A N 1
ATOM 760 C CA . ILE A 1 93 ? -7.527 -8.773 -18.719 1 97.94 93 ILE A CA 1
ATOM 761 C C . ILE A 1 93 ? -7.129 -7.359 -19.141 1 97.94 93 ILE A C 1
ATOM 763 O O . ILE A 1 93 ? -7.773 -6.758 -20 1 97.94 93 ILE A O 1
ATOM 767 N N . LYS A 1 94 ? -6.156 -6.727 -18.609 1 97.12 94 LYS A N 1
ATOM 768 C CA . LYS A 1 94 ? -5.457 -5.496 -18.953 1 97.12 94 LYS A CA 1
ATOM 769 C C . LYS A 1 94 ? -4.023 -5.512 -18.438 1 97.12 94 LYS A C 1
ATOM 771 O O . LYS A 1 94 ? -3.68 -6.32 -17.562 1 97.12 94 LYS A O 1
ATOM 776 N N . PRO A 1 95 ? -3.154 -4.711 -18.969 1 96.56 95 PRO A N 1
ATOM 777 C CA . PRO A 1 95 ? -1.783 -4.664 -18.453 1 96.56 95 PRO A CA 1
ATOM 778 C C . PRO A 1 95 ? -1.723 -4.301 -16.969 1 96.56 95 PRO A C 1
ATOM 780 O O . PRO A 1 95 ? -2.559 -3.535 -16.484 1 96.56 95 PRO A O 1
ATOM 783 N N . ARG A 1 96 ? -0.747 -4.824 -16.312 1 95.69 96 ARG A N 1
ATOM 784 C CA . ARG A 1 96 ? -0.514 -4.438 -14.93 1 95.69 96 ARG A CA 1
ATOM 785 C C . ARG A 1 96 ? -0.176 -2.953 -14.828 1 95.69 96 ARG A C 1
ATOM 787 O O . ARG A 1 96 ? 0.389 -2.371 -15.75 1 95.69 96 ARG A O 1
ATOM 794 N N . GLU A 1 97 ? -0.565 -2.395 -13.758 1 96.31 97 GLU A N 1
ATOM 795 C CA . GLU A 1 97 ? -0.152 -1.04 -13.398 1 96.31 97 GLU A CA 1
ATOM 796 C C . GLU A 1 97 ? 0.905 -1.06 -12.297 1 96.31 97 GLU A C 1
ATOM 798 O O . GLU A 1 97 ? 0.711 -1.688 -11.258 1 96.31 97 GLU A O 1
ATOM 803 N N . ILE A 1 98 ? 1.97 -0.411 -12.562 1 94.44 98 ILE A N 1
ATOM 804 C CA . ILE A 1 98 ? 3.076 -0.415 -11.617 1 94.44 98 ILE A CA 1
ATOM 805 C C . ILE A 1 98 ? 3.449 1.021 -11.25 1 94.44 98 ILE A C 1
ATOM 807 O O . ILE A 1 98 ? 3.648 1.859 -12.133 1 94.44 98 ILE A O 1
ATOM 811 N N . GLU A 1 99 ? 3.457 1.296 -10.039 1 95.25 99 GLU A N 1
ATOM 812 C CA . GLU A 1 99 ? 3.938 2.568 -9.508 1 95.25 99 GLU A CA 1
ATOM 813 C C . GLU A 1 99 ? 5.105 2.361 -8.547 1 95.25 99 GLU A C 1
ATOM 815 O O . GLU A 1 99 ? 5.105 1.414 -7.758 1 95.25 99 GLU A O 1
ATOM 820 N N . ILE A 1 100 ? 6.055 3.225 -8.656 1 95.31 100 ILE A N 1
ATOM 821 C CA . ILE A 1 100 ? 7.199 3.174 -7.75 1 95.31 100 ILE A CA 1
ATOM 822 C C . ILE A 1 100 ? 7.18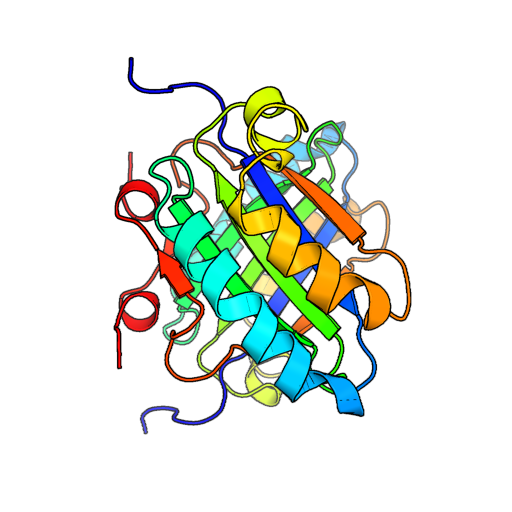8 4.398 -6.84 1 95.31 100 ILE A C 1
ATOM 824 O O . ILE A 1 100 ? 7.027 5.527 -7.309 1 95.31 100 ILE A O 1
ATOM 828 N N . TYR A 1 101 ? 7.32 4.113 -5.594 1 96.75 101 TYR A N 1
ATOM 829 C CA . TYR A 1 101 ? 7.375 5.156 -4.574 1 96.75 101 TYR A CA 1
ATOM 830 C C . TYR A 1 101 ? 8.672 5.078 -3.779 1 96.75 101 TYR A C 1
ATOM 832 O O . TYR A 1 101 ? 9.305 4.023 -3.719 1 96.75 101 TYR A O 1
ATOM 840 N N . THR A 1 102 ? 9.094 6.23 -3.264 1 95.31 102 THR A N 1
ATOM 841 C CA . THR A 1 102 ? 10.148 6.27 -2.258 1 95.31 102 THR A CA 1
ATOM 842 C C . THR A 1 102 ? 9.562 6.168 -0.853 1 95.31 102 THR A C 1
ATOM 844 O O . THR A 1 102 ? 8.547 6.793 -0.552 1 95.31 102 THR A O 1
ATOM 847 N N . ARG A 1 103 ? 10.148 5.293 -0.125 1 94.94 103 ARG A N 1
ATOM 848 C CA . ARG A 1 103 ? 9.797 5.289 1.291 1 94.94 103 ARG A CA 1
ATOM 849 C C . ARG A 1 103 ? 10.398 6.488 2.012 1 94.94 103 ARG A C 1
ATOM 851 O O . ARG A 1 103 ? 11.508 6.922 1.686 1 94.94 103 ARG A O 1
ATOM 858 N N . MET A 1 104 ? 9.609 7.008 2.943 1 92.12 104 MET A N 1
ATOM 859 C CA . MET A 1 104 ? 10.109 8.148 3.709 1 92.12 104 MET A CA 1
ATOM 860 C C . MET A 1 104 ? 11.156 7.707 4.727 1 92.12 104 MET A C 1
ATOM 862 O O . MET A 1 104 ? 11.133 6.566 5.195 1 92.12 104 MET A O 1
ATOM 866 N N . GLU A 1 105 ? 11.992 8.617 5.055 1 85.06 105 GLU A N 1
ATOM 867 C CA . GLU A 1 105 ? 13.18 8.305 5.836 1 85.06 105 GLU A CA 1
ATOM 868 C C . GLU A 1 105 ? 12.805 7.832 7.242 1 85.06 105 GLU A C 1
ATOM 870 O O . GLU A 1 105 ? 11.922 8.406 7.879 1 85.06 105 GLU A O 1
ATOM 875 N N . GLY A 1 106 ? 13.578 6.805 7.762 1 84.19 106 GLY A N 1
ATOM 876 C CA . GLY A 1 106 ? 13.625 6.395 9.156 1 84.19 106 GLY A CA 1
ATOM 877 C C . GLY A 1 106 ? 12.32 5.793 9.641 1 84.19 106 GLY A C 1
ATOM 878 O O . GLY A 1 106 ? 12.039 5.805 10.844 1 84.19 106 GLY A O 1
ATOM 879 N N . ASN A 1 107 ? 11.43 5.348 8.984 1 91.75 107 ASN A N 1
ATOM 880 C CA . ASN A 1 107 ? 10.156 4.754 9.383 1 91.75 107 ASN A CA 1
ATOM 881 C C . ASN A 1 107 ? 9.32 5.73 10.195 1 91.75 107 ASN A C 1
ATOM 883 O O . ASN A 1 107 ? 8.477 5.312 11 1 91.75 107 ASN A O 1
ATOM 887 N N . GLN A 1 108 ? 9.594 7.074 10.125 1 91.94 108 GLN A N 1
ATOM 888 C CA . GLN A 1 108 ? 8.859 8.078 10.883 1 91.94 108 GLN A CA 1
ATOM 889 C C . GLN A 1 108 ? 7.395 8.125 10.461 1 91.94 108 GLN A C 1
ATOM 891 O O . GLN A 1 108 ? 6.543 8.617 11.203 1 91.94 108 GLN A O 1
ATOM 896 N N . TRP A 1 109 ? 7.09 7.609 9.266 1 96.5 109 TRP A N 1
ATOM 897 C CA . TRP A 1 109 ? 5.738 7.637 8.719 1 96.5 109 TRP A CA 1
ATOM 898 C C . TRP A 1 109 ? 5.195 6.223 8.531 1 96.5 109 TRP A C 1
ATOM 900 O O . TRP A 1 109 ? 4.461 5.953 7.574 1 96.5 109 TRP A O 1
ATOM 910 N N . VAL A 1 110 ? 5.684 5.293 9.438 1 97.06 110 VAL A N 1
ATOM 911 C CA . VAL A 1 110 ? 5.234 3.906 9.375 1 97.06 110 VAL A CA 1
ATOM 912 C C . VAL A 1 110 ? 4.648 3.492 10.727 1 97.06 110 VAL A C 1
ATOM 914 O O . VAL A 1 110 ? 5.297 3.637 11.766 1 97.06 110 VAL A O 1
ATOM 917 N N . LEU A 1 111 ? 3.41 3.068 10.688 1 97.12 111 LEU A N 1
ATOM 918 C CA . LEU A 1 111 ? 2.801 2.342 11.797 1 97.12 111 LEU A CA 1
ATOM 919 C C . LEU A 1 111 ? 2.639 0.865 11.461 1 97.12 111 LEU A C 1
ATOM 921 O O . LEU A 1 111 ? 2.113 0.523 10.398 1 97.12 111 LEU A O 1
ATOM 925 N N . VAL A 1 112 ? 3.121 0.01 12.273 1 96.31 112 VAL A N 1
ATOM 926 C CA . VAL A 1 112 ? 2.816 -1.416 12.227 1 96.31 112 VAL A CA 1
ATOM 927 C C . VAL A 1 112 ? 2.404 -1.902 13.609 1 96.31 112 VAL A C 1
ATOM 929 O O . VAL A 1 112 ? 3.182 -1.812 14.562 1 96.31 112 VAL A O 1
ATOM 932 N N . LYS A 1 113 ? 1.193 -2.35 13.68 1 94.75 113 LYS A N 1
ATOM 933 C CA . LYS A 1 113 ? 0.774 -2.914 14.953 1 94.75 113 LYS A CA 1
ATOM 934 C C . LYS A 1 113 ? 0.946 -4.43 14.977 1 94.75 113 LYS A C 1
ATOM 936 O O . LYS A 1 113 ? 1.089 -5.055 13.922 1 94.75 113 LYS A O 1
ATOM 941 N N . GLU A 1 114 ? 0.88 -4.953 16.188 1 91.19 114 GLU A N 1
ATOM 942 C CA . GLU A 1 114 ? 1.14 -6.375 16.375 1 91.19 114 GLU A CA 1
ATOM 943 C C . GLU A 1 114 ? 0.109 -7.234 15.656 1 91.19 114 GLU A C 1
ATOM 945 O O . GLU A 1 114 ? 0.427 -8.32 15.172 1 91.19 114 GLU A O 1
ATOM 950 N N . GLU A 1 115 ? -1.045 -6.754 15.508 1 89 115 GLU A N 1
ATOM 951 C CA . GLU A 1 115 ? -2.125 -7.484 14.852 1 89 115 GLU A CA 1
ATOM 952 C C . GLU A 1 115 ? -1.759 -7.836 13.414 1 89 115 GLU A C 1
ATOM 954 O O . GLU A 1 115 ? -2.229 -8.844 12.875 1 89 115 GLU A O 1
ATOM 959 N N . LEU A 1 116 ? -0.874 -6.965 12.836 1 91.44 116 LEU A N 1
ATOM 960 C CA . LEU A 1 116 ? -0.501 -7.184 11.445 1 91.44 116 LEU A CA 1
ATOM 961 C C . LEU A 1 116 ? 0.535 -8.297 11.328 1 91.44 116 LEU A C 1
ATOM 963 O O . LEU A 1 116 ? 0.675 -8.914 10.266 1 91.44 116 LEU A O 1
ATOM 967 N N . THR A 1 117 ? 1.226 -8.57 12.328 1 83.5 117 THR A N 1
ATOM 968 C CA . THR A 1 117 ? 2.35 -9.5 12.266 1 83.5 117 THR A CA 1
ATOM 969 C C . THR A 1 117 ? 1.98 -10.844 12.891 1 83.5 117 THR A C 1
ATOM 971 O O . THR A 1 117 ? 2.781 -11.781 12.875 1 83.5 117 THR A O 1
ATOM 974 N N . GLN A 1 118 ? 0.771 -10.859 13.398 1 79 118 GLN A N 1
ATOM 975 C CA . GLN A 1 118 ? 0.355 -12.102 14.047 1 79 118 GLN A CA 1
ATOM 976 C C . GLN A 1 118 ? -0.144 -13.117 13.016 1 79 118 GLN A C 1
ATOM 978 O O . GLN A 1 118 ? -0.94 -12.773 12.141 1 79 118 GLN A O 1
ATOM 983 N N . LYS A 1 119 ? 0.684 -14.211 12.945 1 67.06 119 LYS A N 1
ATOM 984 C CA . LYS A 1 119 ? 0.273 -15.297 12.055 1 67.06 119 LYS A CA 1
ATOM 985 C C . LYS A 1 119 ? -0.812 -16.156 12.695 1 67.06 119 LYS A C 1
ATOM 987 O O . LYS A 1 119 ? -0.829 -16.328 13.914 1 67.06 119 LYS A O 1
ATOM 992 N N . PRO A 1 120 ? -1.884 -16.625 11.703 1 55.38 120 PRO A N 1
ATOM 993 C CA . PRO A 1 120 ? -2.893 -17.5 12.305 1 55.38 120 PRO A CA 1
ATOM 994 C C . PRO A 1 120 ? -2.277 -18.703 13.016 1 55.38 120 PRO A C 1
ATOM 996 O O . PRO A 1 120 ? -1.161 -19.109 12.688 1 55.38 120 PRO A O 1
ATOM 999 N N . MET B 1 1 ? -16.766 -5.266 22.125 1 58.91 1 MET B N 1
ATOM 1000 C CA . MET B 1 1 ? -16.625 -6.539 21.422 1 58.91 1 MET B CA 1
ATOM 1001 C C . MET B 1 1 ? -15.539 -6.449 20.344 1 58.91 1 MET B C 1
ATOM 1003 O O . MET B 1 1 ? -15.312 -5.379 19.781 1 58.91 1 MET B O 1
ATOM 1007 N N . VAL B 1 2 ? -14.664 -7.398 20.375 1 71.88 2 VAL B N 1
ATOM 1008 C CA . VAL B 1 2 ? -13.555 -7.441 19.422 1 71.88 2 VAL B CA 1
ATOM 1009 C C . VAL B 1 2 ? -14.086 -7.574 18 1 71.88 2 VAL B C 1
ATOM 1011 O O . VAL B 1 2 ? -14.969 -8.398 17.734 1 71.88 2 VAL B O 1
ATOM 1014 N N . TYR B 1 3 ? -13.844 -6.605 17.141 1 84.38 3 TYR B N 1
ATOM 1015 C CA . TYR B 1 3 ? -14.25 -6.672 15.742 1 84.38 3 TYR B CA 1
ATOM 1016 C C . TYR B 1 3 ? -13.641 -7.895 15.062 1 84.38 3 TYR B C 1
ATOM 1018 O O . TYR B 1 3 ? -12.43 -8.102 15.102 1 84.38 3 TYR B O 1
ATOM 1026 N N . THR B 1 4 ? -14.547 -8.766 14.43 1 82.25 4 THR B N 1
ATOM 1027 C CA . THR B 1 4 ? -14.078 -9.977 13.781 1 82.25 4 THR B CA 1
ATOM 1028 C C . THR B 1 4 ? -14.438 -9.977 12.297 1 82.25 4 THR B C 1
ATOM 1030 O O . THR B 1 4 ? -14.328 -11 11.625 1 82.25 4 THR B O 1
ATOM 1033 N N . GLY B 1 5 ? -14.984 -8.875 11.844 1 86.62 5 GLY B N 1
ATOM 1034 C CA . GLY B 1 5 ? -15.344 -8.758 10.445 1 86.62 5 GLY B CA 1
ATOM 1035 C C . GLY B 1 5 ? -14.148 -8.562 9.531 1 86.62 5 GLY B C 1
ATOM 1036 O O . GLY B 1 5 ? -13 -8.68 9.977 1 86.62 5 GLY B O 1
ATOM 1037 N N . PRO B 1 6 ? -14.406 -8.43 8.305 1 89.19 6 PRO B N 1
ATOM 1038 C CA . PRO B 1 6 ? -13.312 -8.234 7.352 1 89.19 6 PRO B CA 1
ATOM 1039 C C . PRO B 1 6 ? -12.516 -6.957 7.625 1 89.19 6 PRO B C 1
ATOM 1041 O O . PRO B 1 6 ? -13.055 -5.992 8.172 1 89.19 6 PRO B O 1
ATOM 1044 N N . SER B 1 7 ? -11.289 -7.023 7.426 1 93.44 7 SER B N 1
ATOM 1045 C CA . SER B 1 7 ? -10.398 -5.863 7.48 1 93.44 7 SER B CA 1
ATOM 1046 C C . SER B 1 7 ? -10.281 -5.199 6.113 1 93.44 7 SER B C 1
ATOM 1048 O O . SER B 1 7 ? -10.336 -5.871 5.082 1 93.44 7 SER B O 1
ATOM 1050 N N . TYR B 1 8 ? -10.109 -3.908 6.141 1 95.19 8 TYR B N 1
ATOM 1051 C CA . TYR B 1 8 ? -10.031 -3.15 4.895 1 95.19 8 TYR B CA 1
ATOM 1052 C C . TYR B 1 8 ? -8.773 -2.289 4.863 1 95.19 8 TYR B C 1
ATOM 1054 O O . TYR B 1 8 ? -8.18 -2.01 5.906 1 95.19 8 TYR B O 1
ATOM 1062 N N . SER B 1 9 ? -8.414 -2.012 3.666 1 96.75 9 SER B N 1
ATOM 1063 C CA . SER B 1 9 ? -7.289 -1.111 3.432 1 96.75 9 SER B CA 1
ATOM 1064 C C . SER B 1 9 ? -7.711 0.094 2.6 1 96.75 9 SER B C 1
ATOM 1066 O O . SER B 1 9 ? -8.406 -0.052 1.594 1 96.75 9 SER B O 1
ATOM 1068 N N . LEU B 1 10 ? -7.328 1.248 3.053 1 96 10 LEU B N 1
ATOM 1069 C CA . LEU B 1 10 ? -7.543 2.502 2.338 1 96 10 LEU B CA 1
ATOM 1070 C C . LEU B 1 10 ? -6.254 2.98 1.677 1 96 10 LEU B C 1
ATOM 1072 O O . LEU B 1 10 ? -5.242 3.17 2.352 1 96 10 LEU B O 1
ATOM 1076 N N . HIS B 1 11 ? -6.273 3.037 0.324 1 97.62 11 HIS B N 1
ATOM 1077 C CA . HIS B 1 11 ? -5.16 3.588 -0.446 1 97.62 11 HIS B CA 1
ATOM 1078 C C . HIS B 1 11 ? -5.504 4.973 -0.992 1 97.62 11 HIS B C 1
ATOM 1080 O O . HIS B 1 11 ? -6.406 5.109 -1.818 1 97.62 11 HIS B O 1
ATOM 1086 N N . VAL B 1 12 ? -4.797 5.98 -0.48 1 96.69 12 VAL B N 1
ATOM 1087 C CA . VAL B 1 12 ? -5.09 7.363 -0.833 1 96.69 12 VAL B CA 1
ATOM 1088 C C . VAL B 1 12 ? -3.916 7.965 -1.603 1 96.69 12 VAL B C 1
ATOM 1090 O O . VAL B 1 12 ? -2.762 7.824 -1.191 1 96.69 12 VAL B O 1
ATOM 1093 N N . LYS B 1 13 ? -4.148 8.531 -2.682 1 98.19 13 LYS B N 1
ATOM 1094 C CA . LYS B 1 13 ? -3.152 9.289 -3.438 1 98.19 13 LYS B CA 1
ATOM 1095 C C . LYS B 1 13 ? -3.467 10.781 -3.42 1 98.19 13 LYS B C 1
ATOM 1097 O O . LYS B 1 13 ? -4.582 11.195 -3.748 1 98.19 13 LYS B O 1
ATOM 1102 N N . ILE B 1 14 ? -2.568 11.578 -3.01 1 98.31 14 ILE B N 1
ATOM 1103 C CA . ILE B 1 14 ? -2.715 13.023 -2.875 1 98.31 14 ILE B CA 1
ATOM 1104 C C . ILE B 1 14 ? -1.599 13.727 -3.643 1 98.31 14 ILE B C 1
ATOM 1106 O O . ILE B 1 14 ? -0.428 13.352 -3.529 1 98.31 14 ILE B O 1
ATOM 1110 N N . THR B 1 15 ? -1.979 14.711 -4.445 1 98.62 15 THR B N 1
ATOM 1111 C CA . THR B 1 15 ? -0.996 15.461 -5.223 1 98.62 15 THR B CA 1
ATOM 1112 C C . THR B 1 15 ? -1.034 16.938 -4.859 1 98.62 15 THR B C 1
ATOM 1114 O O . THR B 1 15 ? -2.078 17.594 -4.969 1 98.62 15 THR B O 1
ATOM 1117 N N . VAL B 1 16 ? 0.07 17.438 -4.438 1 98.56 16 VAL B N 1
ATOM 1118 C CA . VAL B 1 16 ? 0.238 18.859 -4.125 1 98.56 16 VAL B CA 1
ATOM 1119 C C . VAL B 1 16 ? 1.326 19.453 -5.012 1 98.56 16 VAL B C 1
ATOM 1121 O O . VAL B 1 16 ? 2.098 18.734 -5.637 1 98.56 16 VAL B O 1
ATOM 1124 N N . ALA B 1 17 ? 1.327 20.781 -5.129 1 96.75 17 ALA B N 1
ATOM 1125 C CA . ALA B 1 17 ? 2.432 21.422 -5.832 1 96.75 17 ALA B CA 1
ATOM 1126 C C . ALA B 1 17 ? 3.758 21.172 -5.117 1 96.75 17 ALA B C 1
ATOM 1128 O O . ALA B 1 17 ? 3.82 21.188 -3.885 1 96.75 17 ALA B O 1
ATOM 1129 N N . PRO B 1 18 ? 4.785 20.938 -5.945 1 95.81 18 PRO B N 1
ATOM 1130 C CA . PRO B 1 18 ? 6.082 20.625 -5.34 1 95.81 18 PRO B CA 1
ATOM 1131 C C . PRO B 1 18 ? 6.512 21.672 -4.305 1 95.81 18 PRO B C 1
ATOM 1133 O O . PRO B 1 18 ? 7.113 21.312 -3.285 1 95.81 18 PRO B O 1
ATOM 1136 N N . GLU B 1 19 ? 6.211 22.891 -4.477 1 97.12 19 GLU B N 1
ATOM 1137 C CA . GLU B 1 19 ? 6.617 23.953 -3.564 1 97.12 19 GLU B CA 1
ATOM 1138 C C . GLU B 1 19 ? 5.867 23.859 -2.236 1 97.12 19 GLU B C 1
ATOM 1140 O O . GLU B 1 19 ? 6.285 24.453 -1.238 1 97.12 19 GLU B O 1
ATOM 1145 N N . ASN B 1 20 ? 4.789 23.094 -2.188 1 98.19 20 ASN B N 1
ATOM 1146 C CA . ASN B 1 20 ? 3.961 22.969 -0.993 1 98.19 20 ASN B CA 1
ATOM 1147 C C . ASN B 1 20 ? 4.293 21.719 -0.195 1 98.19 20 ASN B C 1
ATOM 1149 O O . ASN B 1 20 ? 3.697 21.469 0.853 1 98.19 20 ASN B O 1
ATOM 1153 N N . VAL B 1 21 ? 5.297 20.953 -0.647 1 97.62 21 VAL B N 1
ATOM 1154 C CA . VAL B 1 21 ? 5.613 19.672 -0.046 1 97.62 21 VAL B CA 1
ATOM 1155 C C . VAL B 1 21 ? 5.973 19.859 1.426 1 97.62 21 VAL B C 1
ATOM 1157 O O . VAL B 1 21 ? 5.41 19.188 2.299 1 97.62 21 VAL B O 1
ATOM 1160 N N . PRO B 1 22 ? 6.871 20.781 1.813 1 97.75 22 PRO B N 1
ATOM 1161 C CA . PRO B 1 22 ? 7.176 20.938 3.238 1 97.75 22 PRO B CA 1
ATOM 1162 C C . PRO B 1 22 ? 5.949 21.312 4.07 1 97.75 22 PRO B C 1
ATOM 1164 O O . PRO B 1 22 ? 5.742 20.75 5.152 1 97.75 22 PRO B O 1
ATOM 1167 N N . ALA B 1 23 ? 5.156 22.203 3.568 1 98.12 23 ALA B N 1
ATOM 1168 C CA . ALA B 1 23 ? 3.943 22.625 4.27 1 98.12 23 ALA B CA 1
ATOM 1169 C C . ALA B 1 23 ? 2.963 21.469 4.41 1 98.12 23 ALA B C 1
ATOM 1171 O O . ALA B 1 23 ? 2.309 21.328 5.445 1 98.12 23 ALA B O 1
ATOM 1172 N N . PHE B 1 24 ? 2.805 20.703 3.355 1 98.44 24 PHE B N 1
ATOM 1173 C CA . PHE B 1 24 ? 1.9 19.547 3.371 1 98.44 24 PHE B CA 1
ATOM 1174 C C . PHE B 1 24 ? 2.312 18.547 4.445 1 98.44 24 PHE B C 1
ATOM 1176 O O . PHE B 1 24 ? 1.48 18.109 5.238 1 98.44 24 PHE B O 1
ATOM 1183 N N . ILE B 1 25 ? 3.6 18.219 4.465 1 97.44 25 ILE B N 1
ATOM 1184 C CA . ILE B 1 25 ? 4.133 17.25 5.422 1 97.44 25 ILE B CA 1
ATOM 1185 C C . ILE B 1 25 ? 3.902 17.75 6.848 1 97.44 25 ILE B C 1
ATOM 1187 O O . ILE B 1 25 ? 3.473 17 7.719 1 97.44 25 ILE B O 1
ATOM 1191 N N . GLU B 1 26 ? 4.148 19.016 7.035 1 97.75 26 GLU B N 1
ATOM 1192 C CA . GLU B 1 26 ? 3.93 19.609 8.344 1 97.75 26 GLU B CA 1
ATOM 1193 C C . GLU B 1 26 ? 2.465 19.516 8.766 1 97.75 26 GLU B C 1
ATOM 1195 O O . 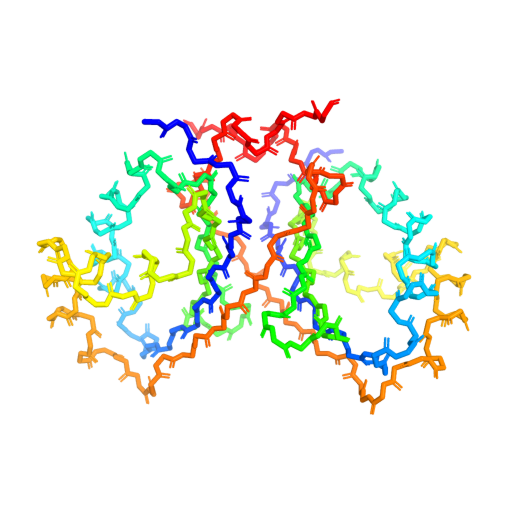GLU B 1 26 ? 2.164 19.203 9.914 1 97.75 26 GLU B O 1
ATOM 1200 N N . ALA B 1 27 ? 1.586 19.781 7.832 1 97.44 27 ALA B N 1
ATOM 1201 C CA . ALA B 1 27 ? 0.152 19.75 8.109 1 97.44 27 ALA B CA 1
ATOM 1202 C C . ALA B 1 27 ? -0.347 18.328 8.328 1 97.44 27 ALA B C 1
ATOM 1204 O O . ALA B 1 27 ? -1.307 18.109 9.07 1 97.44 27 ALA B O 1
ATOM 1205 N N . LEU B 1 28 ? 0.301 17.375 7.742 1 97.12 28 LEU B N 1
ATOM 1206 C CA . LEU B 1 28 ? -0.115 15.969 7.785 1 97.12 28 LEU B CA 1
ATOM 1207 C C . LEU B 1 28 ? 0.216 15.344 9.133 1 97.12 28 LEU B C 1
ATOM 1209 O O . LEU B 1 28 ? -0.52 14.484 9.625 1 97.12 28 LEU B O 1
ATOM 1213 N N . LYS B 1 29 ? 1.244 15.812 9.75 1 97.06 29 LYS B N 1
ATOM 1214 C CA . LYS B 1 29 ? 1.838 15.125 10.898 1 97.06 29 LYS B CA 1
ATOM 1215 C C . LYS B 1 29 ? 0.831 14.977 12.031 1 97.06 29 LYS B C 1
ATOM 1217 O O . LYS B 1 29 ? 0.613 13.875 12.539 1 97.06 29 LYS B O 1
ATOM 1222 N N . PRO B 1 30 ? 0.113 16.062 12.477 1 96.44 30 PRO B N 1
ATOM 1223 C CA . PRO B 1 30 ? -0.842 15.891 13.578 1 96.44 30 PRO B CA 1
ATOM 1224 C C . PRO B 1 30 ? -1.964 14.914 13.242 1 96.44 30 PRO B C 1
ATOM 1226 O O . PRO B 1 30 ? -2.398 14.148 14.102 1 96.44 30 PRO B O 1
ATOM 1229 N N . ALA B 1 31 ? -2.451 14.938 12.039 1 94.69 31 ALA B N 1
ATOM 1230 C CA . ALA B 1 31 ? -3.504 14.008 11.625 1 94.69 31 ALA B CA 1
ATOM 1231 C C . ALA B 1 31 ? -2.99 12.578 11.594 1 94.69 31 ALA B C 1
ATOM 1233 O O . ALA B 1 31 ? -3.674 11.656 12.047 1 94.69 31 ALA B O 1
ATOM 1234 N N . TRP B 1 32 ? -1.798 12.406 11.055 1 96.06 32 TRP B N 1
ATOM 1235 C CA . TRP B 1 32 ? -1.184 11.078 11.008 1 96.06 32 TRP B CA 1
ATOM 1236 C C . TRP B 1 32 ? -1.017 10.516 12.414 1 96.06 32 TRP B C 1
ATOM 1238 O O . TRP B 1 32 ? -1.329 9.344 12.664 1 96.06 32 TRP B O 1
ATOM 1248 N N . ASP B 1 33 ? -0.535 11.344 13.305 1 96.56 33 ASP B N 1
ATOM 1249 C CA . ASP B 1 33 ? -0.364 10.922 14.695 1 96.56 33 ASP B CA 1
ATOM 1250 C C . ASP B 1 33 ? -1.696 10.492 15.305 1 96.56 33 ASP B C 1
ATOM 1252 O O . ASP B 1 33 ? -1.766 9.484 16.016 1 96.56 33 ASP B O 1
ATOM 1256 N N . ALA B 1 34 ? -2.709 11.219 15.062 1 94.31 34 ALA B N 1
ATOM 1257 C CA . ALA B 1 34 ? -4.031 10.914 15.602 1 94.31 34 ALA B CA 1
ATOM 1258 C C . ALA B 1 34 ? -4.582 9.617 15.016 1 94.31 34 ALA B C 1
ATOM 1260 O O . ALA B 1 34 ? -5.066 8.75 15.742 1 94.31 34 ALA B O 1
ATOM 1261 N N . VAL B 1 35 ? -4.539 9.477 13.68 1 93.88 35 VAL B N 1
ATOM 1262 C CA . VAL B 1 35 ? -5.047 8.305 12.984 1 93.88 35 VAL B CA 1
ATOM 1263 C C . VAL B 1 35 ? -4.324 7.055 13.477 1 93.88 35 VAL B C 1
ATOM 1265 O O . VAL B 1 35 ? -4.957 6.039 13.773 1 93.88 35 VAL B O 1
ATOM 1268 N N . THR B 1 36 ? -3.023 7.141 13.617 1 95.56 36 THR B N 1
ATOM 1269 C CA . THR B 1 36 ? -2.213 5.977 13.969 1 95.56 36 THR B CA 1
ATOM 1270 C C . THR B 1 36 ? -2.363 5.641 15.445 1 95.56 36 THR B C 1
ATOM 1272 O O . THR B 1 36 ? -1.938 4.574 15.891 1 95.56 36 THR B O 1
ATOM 1275 N N . SER B 1 37 ? -2.953 6.504 16.188 1 94.88 37 SER B N 1
ATOM 1276 C CA . SER B 1 37 ? -3.234 6.227 17.594 1 94.88 37 SER B CA 1
ATOM 1277 C C . SER B 1 37 ? -4.551 5.473 17.75 1 94.88 37 SER B C 1
ATOM 1279 O O . SER B 1 37 ? -4.836 4.938 18.828 1 94.88 37 SER B O 1
ATOM 1281 N N . GLU B 1 38 ? -5.363 5.43 16.75 1 93 38 GLU B N 1
ATOM 1282 C CA . GLU B 1 38 ? -6.617 4.688 16.797 1 93 38 GLU B CA 1
ATOM 1283 C C . GLU B 1 38 ? -6.367 3.182 16.859 1 93 38 GLU B C 1
ATOM 1285 O O . GLU B 1 38 ? -5.566 2.654 16.078 1 93 38 GLU B O 1
ATOM 1290 N N . PRO B 1 39 ? -7.129 2.484 17.734 1 93.44 39 PRO B N 1
ATOM 1291 C CA . PRO B 1 39 ? -6.898 1.042 17.844 1 93.44 39 PRO B CA 1
ATOM 1292 C C . PRO B 1 39 ? -7.258 0.287 16.562 1 93.44 39 PRO B C 1
ATOM 1294 O O . PRO B 1 39 ? -6.684 -0.771 16.281 1 93.44 39 PRO B O 1
ATOM 1297 N N . GLU B 1 40 ? -8.133 0.779 15.758 1 93 40 GLU B N 1
ATOM 1298 C CA . GLU B 1 40 ? -8.617 0.109 14.555 1 93 40 GLU B CA 1
ATOM 1299 C C . GLU B 1 40 ? -7.59 0.189 13.43 1 93 40 GLU B C 1
ATOM 1301 O O . GLU B 1 40 ? -7.609 -0.627 12.5 1 93 40 GLU B O 1
ATOM 1306 N N . CYS B 1 41 ? -6.691 1.234 13.445 1 94.81 41 CYS B N 1
ATOM 1307 C CA . CYS B 1 41 ? -5.656 1.368 12.43 1 94.81 41 CYS B CA 1
ATOM 1308 C C . CYS B 1 41 ? -4.453 0.487 12.75 1 94.81 41 CYS B C 1
ATOM 1310 O O . CYS B 1 41 ? -3.75 0.727 13.734 1 94.81 41 CYS B O 1
ATOM 1312 N N . ILE B 1 42 ? -4.133 -0.502 11.875 1 95.81 42 ILE B N 1
ATOM 1313 C CA . ILE B 1 42 ? -3.113 -1.474 12.258 1 95.81 42 ILE B CA 1
ATOM 1314 C C . ILE B 1 42 ? -1.893 -1.323 11.352 1 95.81 42 ILE B C 1
ATOM 1316 O O . ILE B 1 42 ? -0.823 -1.863 11.641 1 95.81 42 ILE B O 1
ATOM 1320 N N . PHE B 1 43 ? -2.039 -0.677 10.336 1 97.44 43 PHE B N 1
ATOM 1321 C CA . PHE B 1 43 ? -0.943 -0.329 9.445 1 97.44 43 PHE B CA 1
ATOM 1322 C C . PHE B 1 43 ? -1.189 1.023 8.789 1 97.44 43 PHE B C 1
ATOM 1324 O O . PHE B 1 43 ? -2.314 1.33 8.383 1 97.44 43 PHE B O 1
ATOM 1331 N N . PHE B 1 44 ? -0.179 1.88 8.719 1 98.19 44 PHE B N 1
ATOM 1332 C CA . PHE B 1 44 ? -0.234 3.145 7.992 1 98.19 44 PHE B CA 1
ATOM 1333 C C . PHE B 1 44 ? 1.162 3.59 7.574 1 98.19 44 PHE B C 1
ATOM 1335 O O . PHE B 1 44 ? 1.99 3.932 8.422 1 98.19 44 PHE B O 1
ATOM 1342 N N . GLU B 1 45 ? 1.424 3.582 6.285 1 98.38 45 GLU B N 1
ATOM 1343 C CA . GLU B 1 45 ? 2.678 4.133 5.777 1 98.38 45 GLU B CA 1
ATOM 1344 C C . GLU B 1 45 ? 2.42 5.199 4.719 1 98.38 45 GLU B C 1
ATOM 1346 O O . GLU B 1 45 ? 1.53 5.047 3.879 1 98.38 45 GLU B O 1
ATOM 1351 N N . VAL B 1 46 ? 3.178 6.293 4.812 1 98.25 46 VAL B N 1
ATOM 1352 C CA . VAL B 1 46 ? 3.164 7.379 3.838 1 98.25 46 VAL B CA 1
ATOM 1353 C C . VAL B 1 46 ? 4.355 7.238 2.891 1 98.25 46 VAL B C 1
ATOM 1355 O O . VAL B 1 46 ? 5.492 7.078 3.334 1 98.25 46 VAL B O 1
ATOM 1358 N N . TYR B 1 47 ? 4.062 7.23 1.603 1 98 47 TYR B N 1
ATOM 1359 C CA . TYR B 1 47 ? 5.074 7.168 0.553 1 98 47 TYR B CA 1
ATOM 1360 C C . TYR B 1 47 ? 5.09 8.453 -0.267 1 98 47 TYR B C 1
ATOM 1362 O O . TYR B 1 47 ? 4.125 9.219 -0.244 1 98 47 TYR B O 1
ATOM 1370 N N . GLN B 1 48 ? 6.227 8.695 -0.867 1 96.69 48 GLN B N 1
ATOM 1371 C CA . GLN B 1 48 ? 6.348 9.742 -1.872 1 96.69 48 GLN B CA 1
ATOM 1372 C C . GLN B 1 48 ? 6.684 9.156 -3.242 1 96.69 48 GLN B C 1
ATOM 1374 O O . GLN B 1 48 ? 7.527 8.266 -3.354 1 96.69 48 GLN B O 1
ATOM 1379 N N . MET B 1 49 ? 5.945 9.656 -4.289 1 95.75 49 MET B N 1
ATOM 1380 C CA . MET B 1 49 ? 6.18 9.125 -5.629 1 95.75 49 MET B CA 1
ATOM 1381 C C . MET B 1 49 ? 7.594 9.445 -6.105 1 95.75 49 MET B C 1
ATOM 1383 O O . MET B 1 49 ? 8.055 10.586 -5.965 1 95.75 49 MET B O 1
ATOM 1387 N N . ASP B 1 50 ? 8.195 8.391 -6.594 1 91.69 50 ASP B N 1
ATOM 1388 C CA . ASP B 1 50 ? 9.547 8.57 -7.109 1 91.69 50 ASP B CA 1
ATOM 1389 C C . ASP B 1 50 ? 9.555 9.492 -8.328 1 91.69 50 ASP B C 1
ATOM 1391 O O . ASP B 1 50 ? 8.789 9.281 -9.273 1 91.69 50 ASP B O 1
ATOM 1395 N N . GLY B 1 51 ? 10.328 10.539 -8.281 1 92.31 51 GLY B N 1
ATOM 1396 C CA . GLY B 1 51 ? 10.43 11.477 -9.391 1 92.31 51 GLY B CA 1
ATOM 1397 C C . GLY B 1 51 ? 9.352 12.547 -9.375 1 92.31 51 GLY B C 1
ATOM 1398 O O . GLY B 1 51 ? 9.391 13.484 -10.164 1 92.31 51 GLY B O 1
ATOM 1399 N N . GLU B 1 52 ? 8.312 12.406 -8.523 1 95.69 52 GLU B N 1
ATOM 1400 C CA . GLU B 1 52 ? 7.234 13.375 -8.336 1 95.69 52 GLU B CA 1
ATOM 1401 C C . GLU B 1 52 ? 7.035 13.695 -6.863 1 95.69 52 GLU B C 1
ATOM 1403 O O . GLU B 1 52 ? 6.074 13.234 -6.242 1 95.69 52 GLU B O 1
ATOM 1408 N N . PRO B 1 53 ? 7.867 14.578 -6.391 1 94.06 53 PRO B N 1
ATOM 1409 C CA . PRO B 1 53 ? 7.898 14.773 -4.938 1 94.06 53 PRO B CA 1
ATOM 1410 C C . PRO B 1 53 ? 6.578 15.305 -4.387 1 94.06 53 PRO B C 1
ATOM 1412 O O . PRO B 1 53 ? 6.301 15.164 -3.193 1 94.06 53 PRO B O 1
ATOM 1415 N N . GLY B 1 54 ? 5.75 15.867 -5.215 1 97.56 54 GLY B N 1
ATOM 1416 C CA . GLY B 1 54 ? 4.473 16.406 -4.758 1 97.56 54 GLY B CA 1
ATOM 1417 C C . GLY B 1 54 ? 3.391 15.344 -4.652 1 97.56 54 GLY B C 1
ATOM 1418 O O . GLY B 1 54 ? 2.297 15.617 -4.156 1 97.56 54 GLY B O 1
ATOM 1419 N N . THR B 1 55 ? 3.666 14.141 -5.086 1 98.19 55 THR B N 1
ATOM 1420 C CA . THR B 1 55 ? 2.672 13.078 -5.082 1 98.19 55 THR B CA 1
ATOM 1421 C C . THR B 1 55 ? 2.938 12.102 -3.938 1 98.19 55 THR B C 1
ATOM 1423 O O . THR B 1 55 ? 4.027 11.531 -3.836 1 98.19 55 THR B O 1
ATOM 1426 N N . PHE B 1 56 ? 1.915 11.984 -3.053 1 98.62 56 PHE B N 1
ATOM 1427 C CA . PHE B 1 56 ? 1.988 11.109 -1.892 1 98.62 56 PHE B CA 1
ATOM 1428 C C . PHE B 1 56 ? 0.996 9.961 -2.02 1 98.62 56 PHE B C 1
ATOM 1430 O O . PHE B 1 56 ? -0.03 10.086 -2.691 1 98.62 56 PHE B O 1
ATOM 1437 N N . LYS B 1 57 ? 1.354 8.875 -1.414 1 98.69 57 LYS B N 1
ATOM 1438 C CA . LYS B 1 57 ? 0.491 7.703 -1.299 1 98.69 57 LYS B CA 1
ATOM 1439 C C . LYS B 1 57 ? 0.385 7.242 0.151 1 98.69 57 LYS B C 1
ATOM 1441 O O . LYS B 1 57 ? 1.399 7.098 0.838 1 98.69 57 LYS B O 1
ATOM 1446 N N . PHE B 1 58 ? -0.862 7.141 0.625 1 98.38 58 PHE B N 1
ATOM 1447 C CA . PHE B 1 58 ? -1.144 6.547 1.926 1 98.38 58 PHE B CA 1
ATOM 1448 C C . PHE B 1 58 ? -1.678 5.129 1.768 1 98.38 58 PHE B C 1
ATOM 1450 O O . PHE B 1 58 ? -2.564 4.879 0.948 1 98.38 58 PHE B O 1
ATOM 1457 N N . VAL B 1 59 ? -1.087 4.203 2.48 1 98.56 59 VAL B N 1
ATOM 1458 C CA . VAL B 1 59 ? -1.647 2.863 2.635 1 98.56 59 VAL B CA 1
ATOM 1459 C C . VAL B 1 59 ? -2.01 2.621 4.098 1 98.56 59 VAL B C 1
ATOM 1461 O O . VAL B 1 59 ? -1.137 2.635 4.969 1 98.56 59 VAL B O 1
ATOM 1464 N N . GLU B 1 60 ? -3.314 2.406 4.34 1 97.38 60 GLU B N 1
ATOM 1465 C CA . GLU B 1 60 ? -3.861 2.256 5.684 1 97.38 60 GLU B CA 1
ATOM 1466 C C . GLU B 1 60 ? -4.633 0.948 5.824 1 97.38 60 GLU B C 1
ATOM 1468 O O . GLU B 1 60 ? -5.539 0.668 5.035 1 97.38 60 GLU B O 1
ATOM 1473 N N . ASN B 1 61 ? -4.297 0.145 6.781 1 96.75 61 ASN B N 1
ATOM 1474 C CA . ASN B 1 61 ? -5.082 -1.033 7.129 1 96.75 61 ASN B CA 1
ATOM 1475 C C . ASN B 1 61 ? -5.914 -0.802 8.383 1 96.75 61 ASN B C 1
ATOM 1477 O O . ASN B 1 61 ? -5.398 -0.308 9.391 1 96.75 61 ASN B O 1
ATOM 1481 N N . TRP B 1 62 ? -7.16 -1.218 8.266 1 94.56 62 TRP B N 1
ATOM 1482 C CA . TRP B 1 62 ? -8.117 -0.973 9.344 1 94.56 62 TRP B CA 1
ATOM 1483 C C . TRP B 1 62 ? -8.836 -2.26 9.727 1 94.56 62 TRP B C 1
ATOM 1485 O O . TRP B 1 62 ? -9.414 -2.939 8.875 1 94.56 62 TRP B O 1
ATOM 1495 N N . ASN B 1 63 ? -8.75 -2.613 11 1 93.38 63 ASN B N 1
ATOM 1496 C CA . ASN B 1 63 ? -9.617 -3.645 11.555 1 93.38 63 ASN B CA 1
ATOM 1497 C C . ASN B 1 63 ? -10.969 -3.068 11.977 1 93.38 63 ASN B C 1
ATOM 1499 O O . ASN B 1 63 ? -11.281 -3.016 13.164 1 93.38 63 ASN B O 1
ATOM 1503 N N . ALA B 1 64 ? -11.789 -2.678 11.039 1 90.88 64 ALA B N 1
ATOM 1504 C CA . ALA B 1 64 ? -13.117 -2.084 11.18 1 90.88 64 ALA B CA 1
ATOM 1505 C C . ALA B 1 64 ? -13.945 -2.295 9.922 1 90.88 64 ALA B C 1
ATOM 1507 O O . ALA B 1 64 ? -13.406 -2.635 8.859 1 90.88 64 ALA B O 1
ATOM 1508 N N . SER B 1 65 ? -15.211 -2.084 10.086 1 89.5 65 SER B N 1
ATOM 1509 C CA . SER B 1 65 ? -16.094 -2.232 8.938 1 89.5 65 SER B CA 1
ATOM 1510 C C . SER B 1 65 ? -15.867 -1.117 7.918 1 89.5 65 SER B C 1
ATOM 1512 O O . SER B 1 65 ? -15.344 -0.053 8.266 1 89.5 65 SER B O 1
ATOM 1514 N N . LYS B 1 66 ? -16.25 -1.487 6.711 1 87.19 66 LYS B N 1
ATOM 1515 C CA . LYS B 1 66 ? -16.188 -0.482 5.656 1 87.19 66 LYS B CA 1
ATOM 1516 C C . LYS B 1 66 ? -16.984 0.762 6.027 1 87.19 66 LYS B C 1
ATOM 1518 O O . LYS B 1 66 ? -16.531 1.887 5.824 1 87.19 66 LYS B O 1
ATOM 1523 N N . ASP B 1 67 ? -18.141 0.519 6.516 1 83.75 67 ASP B N 1
ATOM 1524 C CA . ASP B 1 67 ? -19.016 1.623 6.91 1 83.75 67 ASP B CA 1
ATOM 1525 C C . ASP B 1 67 ? -18.344 2.492 7.973 1 83.75 67 ASP B C 1
ATOM 1527 O O . ASP B 1 67 ? -18.422 3.721 7.918 1 83.75 67 ASP B O 1
ATOM 1531 N N . TRP B 1 68 ? -17.672 1.842 8.875 1 84.44 68 TRP B N 1
ATOM 1532 C CA . TRP B 1 68 ? -16.953 2.562 9.914 1 84.44 68 TRP B CA 1
ATOM 1533 C C . TRP B 1 68 ? -15.852 3.432 9.32 1 84.44 68 TRP B C 1
ATOM 1535 O O . TRP B 1 68 ? -15.695 4.598 9.695 1 84.44 68 TRP B O 1
ATOM 1545 N N . MET B 1 69 ? -15.195 2.928 8.352 1 82.62 69 MET B N 1
ATOM 1546 C CA . MET B 1 69 ? -14.023 3.566 7.773 1 82.62 69 MET B CA 1
ATOM 1547 C C . MET B 1 69 ? -14.422 4.758 6.906 1 82.62 69 MET B C 1
ATOM 1549 O O . MET B 1 69 ? -13.789 5.812 6.969 1 82.62 69 MET B O 1
ATOM 1553 N N . VAL B 1 70 ? -15.453 4.551 6.109 1 75.62 70 VAL B N 1
ATOM 1554 C CA . VAL B 1 70 ? -15.719 5.543 5.074 1 75.62 70 VAL B CA 1
ATOM 1555 C C . VAL B 1 70 ? -16.891 6.434 5.496 1 75.62 70 VAL B C 1
ATOM 1557 O O . VAL B 1 70 ? -17.141 7.469 4.875 1 75.62 70 VAL B O 1
ATOM 1560 N N . ASN B 1 71 ? -17.5 5.922 6.461 1 70.31 71 ASN B N 1
ATOM 1561 C CA . ASN B 1 71 ? -18.641 6.727 6.883 1 70.31 71 ASN B CA 1
ATOM 1562 C C . ASN B 1 71 ? -18.188 8.023 7.559 1 70.31 71 ASN B C 1
ATOM 1564 O O . ASN B 1 71 ? -17.516 7.988 8.586 1 70.31 71 ASN B O 1
ATOM 1568 N N . SER B 1 72 ? -18.5 9.055 6.855 1 61.34 72 SER B N 1
ATOM 1569 C CA . SER B 1 72 ? -18.156 10.422 7.238 1 61.34 72 SER B CA 1
ATOM 1570 C C . SER B 1 72 ? -18.594 10.719 8.672 1 61.34 72 SER B C 1
ATOM 1572 O O . SER B 1 72 ? -18 11.578 9.336 1 61.34 72 SER B O 1
ATOM 1574 N N . GLN B 1 73 ? -19.453 10.031 9.016 1 59.06 73 GLN B N 1
ATOM 1575 C CA . GLN B 1 73 ? -19.969 10.289 10.359 1 59.06 73 GLN B CA 1
ATOM 1576 C C . GLN B 1 73 ? -19.141 9.562 11.414 1 59.06 73 GLN B C 1
ATOM 1578 O O . GLN B 1 73 ? -19.312 9.812 12.617 1 59.06 73 GLN B O 1
ATOM 1583 N N . VAL B 1 74 ? -18.312 8.781 11.047 1 67.19 74 VAL B N 1
ATOM 1584 C CA . VAL B 1 74 ? -17.516 8.055 12.016 1 67.19 74 VAL B CA 1
ATOM 1585 C C . VAL B 1 74 ? -16.047 8.469 11.883 1 67.19 74 VAL B C 1
ATOM 1587 O O . VAL B 1 74 ? -15.602 9.414 12.539 1 67.19 74 VAL B O 1
ATOM 1590 N N . GLN B 1 75 ? -15.406 8.062 10.945 1 66.25 75 GLN B N 1
ATOM 1591 C CA . GLN B 1 75 ? -13.969 8.32 10.828 1 66.25 75 GLN B CA 1
ATOM 1592 C C . GLN B 1 75 ? -13.711 9.727 10.289 1 66.25 75 GLN B C 1
ATOM 1594 O O . GLN B 1 75 ? -12.867 10.445 10.812 1 66.25 75 GLN B O 1
ATOM 1599 N N . MET B 1 76 ? -14.555 10.195 9.375 1 64.94 76 MET B N 1
ATOM 1600 C CA . MET B 1 76 ? -14.266 11.477 8.734 1 64.94 76 MET B CA 1
ATOM 1601 C C . MET B 1 76 ? -14.82 12.633 9.562 1 64.94 76 MET B C 1
ATOM 1603 O O . MET B 1 76 ? -14.617 13.805 9.227 1 64.94 76 MET B O 1
ATOM 1607 N N . LYS B 1 77 ? -15.367 12.32 10.648 1 67.12 77 LYS B N 1
ATOM 1608 C CA . LYS B 1 77 ? -15.898 13.352 11.531 1 67.12 77 LYS B CA 1
ATOM 1609 C C . LYS B 1 77 ? -14.977 13.578 12.727 1 67.12 77 LYS B C 1
ATOM 1611 O O . LYS B 1 77 ? -15.281 14.375 13.617 1 67.12 77 LYS B O 1
ATOM 1616 N N . LYS B 1 78 ? -13.984 12.977 12.578 1 76.5 78 LYS B N 1
ATOM 1617 C CA . LYS B 1 78 ? -13.055 13.164 13.688 1 76.5 78 LYS B CA 1
ATOM 1618 C C . LYS B 1 78 ? -12.477 14.578 13.68 1 76.5 78 LYS B C 1
ATOM 1620 O O . LYS B 1 78 ? -12.211 15.148 12.617 1 76.5 78 LYS B O 1
ATOM 1625 N N . GLU B 1 79 ? -12.219 15.117 14.859 1 81.44 79 GLU B N 1
ATOM 1626 C CA . GLU B 1 79 ? -11.875 16.516 15.062 1 81.44 79 GLU B CA 1
ATOM 1627 C C . GLU B 1 79 ? -10.539 16.859 14.391 1 81.44 79 GLU B C 1
ATOM 1629 O O . GLU B 1 79 ? -10.336 18 13.953 1 81.44 79 GLU B O 1
ATOM 1634 N N . TYR B 1 80 ? -9.695 15.82 14.352 1 85.19 80 TYR B N 1
ATOM 1635 C CA . TYR B 1 80 ? -8.367 16.109 13.828 1 85.19 80 TYR B CA 1
ATOM 1636 C C . TYR B 1 80 ? -8.406 16.281 12.312 1 85.19 80 TYR B C 1
ATOM 1638 O O . TYR B 1 80 ? -7.461 16.828 11.727 1 85.19 80 TYR B O 1
ATOM 1646 N N . TYR B 1 81 ? -9.5 15.875 11.688 1 87.31 81 TYR B N 1
ATOM 1647 C CA . TYR B 1 81 ? -9.57 15.945 10.227 1 87.31 81 TYR B CA 1
ATOM 1648 C C . TYR B 1 81 ? -9.836 17.375 9.766 1 87.31 81 TYR B C 1
ATOM 1650 O O . TYR B 1 81 ? -9.398 17.766 8.68 1 87.31 81 TYR B O 1
ATOM 1658 N N . LYS B 1 82 ? -10.461 18.125 10.586 1 89.06 82 LYS B N 1
ATOM 1659 C CA . LYS B 1 82 ? -10.828 19.469 10.188 1 89.06 82 LYS B CA 1
ATOM 1660 C C . LYS B 1 82 ? -9.594 20.328 9.938 1 89.06 82 LYS B C 1
ATOM 1662 O O . LYS B 1 82 ? -9.414 20.875 8.844 1 89.06 82 LYS B O 1
ATOM 1667 N N . PRO B 1 83 ? -8.727 20.469 10.969 1 92.62 83 PRO B N 1
ATOM 1668 C CA . PRO B 1 83 ? -7.535 21.281 10.688 1 92.62 83 PRO B CA 1
ATOM 1669 C C . PRO B 1 83 ? -6.688 20.703 9.555 1 92.62 83 PRO B C 1
ATOM 1671 O O . PRO B 1 83 ? -6.074 21.469 8.797 1 92.62 83 PRO B O 1
ATOM 1674 N N . TYR B 1 84 ? -6.609 19.391 9.391 1 95 84 TYR B N 1
ATOM 1675 C CA . TYR B 1 84 ? -5.875 18.734 8.312 1 95 84 TYR B CA 1
ATOM 1676 C C . TYR B 1 84 ? -6.426 19.156 6.953 1 95 84 TYR B C 1
ATOM 1678 O O . TYR B 1 84 ? -5.676 19.594 6.078 1 95 84 TYR B O 1
ATOM 1686 N N . LEU B 1 85 ? -7.707 19.078 6.812 1 93.25 85 LEU B N 1
ATOM 1687 C CA . LEU B 1 85 ? -8.336 19.406 5.539 1 93.25 85 LEU B CA 1
ATOM 1688 C C . LEU B 1 85 ? -8.234 20.906 5.262 1 93.25 85 LEU B C 1
ATOM 1690 O O . LEU B 1 85 ? -7.934 21.312 4.137 1 93.25 85 LEU B O 1
ATOM 1694 N N . GLU B 1 86 ? -8.453 21.703 6.234 1 94.38 86 GLU B N 1
ATOM 1695 C CA . GLU B 1 86 ? -8.367 23.156 6.07 1 94.38 86 GLU B CA 1
ATOM 1696 C C . GLU B 1 86 ? -6.992 23.578 5.57 1 94.38 86 GLU B C 1
ATOM 1698 O O . GLU B 1 86 ? -6.879 24.453 4.707 1 94.38 86 GLU B O 1
ATOM 1703 N N . LYS B 1 87 ? -5.992 22.938 6.066 1 96.5 87 LYS B N 1
ATOM 1704 C CA . LYS B 1 87 ? -4.621 23.297 5.727 1 96.5 87 LYS B CA 1
ATOM 1705 C C . LYS B 1 87 ? -4.211 22.703 4.387 1 96.5 87 LYS B C 1
ATOM 1707 O O . LYS B 1 87 ? -3.471 23.328 3.619 1 96.5 87 LYS B O 1
ATOM 1712 N N . THR B 1 88 ? -4.727 21.484 4.09 1 97.44 88 THR B N 1
ATOM 1713 C CA . THR B 1 88 ? -4.117 20.75 2.984 1 97.44 88 THR B CA 1
ATOM 1714 C C . THR B 1 88 ? -4.961 20.875 1.72 1 97.44 88 THR B C 1
ATOM 1716 O O . THR B 1 88 ? -4.43 20.844 0.607 1 97.44 88 THR B O 1
ATOM 1719 N N . GLU B 1 89 ? -6.219 21.062 1.802 1 96.38 89 GLU B N 1
ATOM 1720 C CA . GLU B 1 89 ? -7.082 21.094 0.625 1 96.38 89 GLU B CA 1
ATOM 1721 C C . GLU B 1 89 ? -6.648 22.188 -0.354 1 96.38 89 GLU B C 1
ATOM 1723 O O . GLU B 1 89 ? -6.562 21.938 -1.56 1 96.38 89 GLU B O 1
ATOM 1728 N N . PRO B 1 90 ? -6.297 23.328 0.113 1 97.31 90 PRO B N 1
ATOM 1729 C CA . PRO B 1 90 ? -5.852 24.375 -0.814 1 97.31 90 PRO B CA 1
ATOM 1730 C C . PRO B 1 90 ? -4.555 24.016 -1.535 1 97.31 90 PRO B C 1
ATOM 1732 O O . PRO B 1 90 ? -4.207 24.641 -2.537 1 97.31 90 PRO B O 1
ATOM 1735 N N . MET B 1 91 ? -3.83 23.031 -1.061 1 98.06 91 MET B N 1
ATOM 1736 C CA . MET B 1 91 ? -2.545 22.656 -1.64 1 98.06 91 MET B CA 1
ATOM 1737 C C . MET B 1 91 ? -2.732 21.609 -2.738 1 98.06 91 MET B C 1
ATOM 1739 O O . MET B 1 91 ? -1.817 21.359 -3.523 1 98.06 91 MET B O 1
ATOM 1743 N N . TRP B 1 92 ? -3.912 20.938 -2.705 1 97.94 92 TRP B N 1
ATOM 1744 C CA . TRP B 1 92 ? -4.148 19.859 -3.662 1 97.94 92 TRP B CA 1
ATOM 1745 C C . TRP B 1 92 ? -4.324 20.422 -5.07 1 97.94 92 TRP B C 1
ATOM 1747 O O . TRP B 1 92 ? -5.07 21.375 -5.277 1 97.94 92 TRP B O 1
ATOM 1757 N N . ILE B 1 9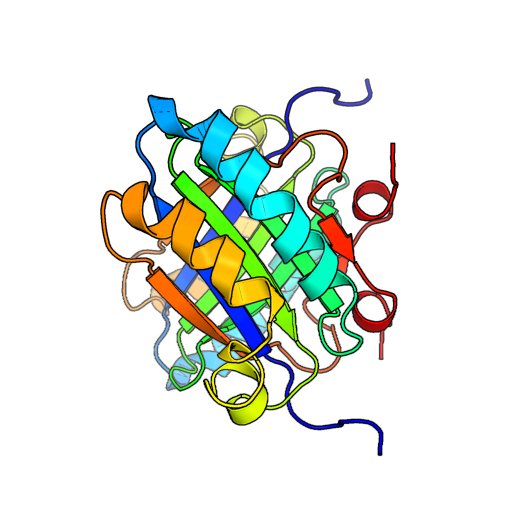3 ? -3.639 19.844 -5.988 1 97.88 93 ILE B N 1
ATOM 1758 C CA . ILE B 1 93 ? -3.721 20.391 -7.34 1 97.88 93 ILE B CA 1
ATOM 1759 C C . ILE B 1 93 ? -4.676 19.531 -8.172 1 97.88 93 ILE B C 1
ATOM 1761 O O . ILE B 1 93 ? -4.926 19.844 -9.344 1 97.88 93 ILE B O 1
ATOM 1765 N N . LYS B 1 94 ? -5.219 18.469 -7.73 1 97.12 94 LYS B N 1
ATOM 1766 C CA . LYS B 1 94 ? -6.289 17.609 -8.227 1 97.12 94 LYS B CA 1
ATOM 1767 C C . LYS B 1 94 ? -6.984 16.875 -7.082 1 97.12 94 LYS B C 1
ATOM 1769 O O . LYS B 1 94 ? -6.453 16.812 -5.969 1 97.12 94 LYS B O 1
ATOM 1774 N N . PRO B 1 95 ? -8.18 16.406 -7.277 1 96.44 95 PRO B N 1
ATOM 1775 C CA . PRO B 1 95 ? -8.844 15.648 -6.215 1 96.44 95 PRO B CA 1
ATOM 1776 C C . PRO B 1 95 ? -8.055 14.422 -5.77 1 96.44 95 PRO B C 1
ATOM 1778 O O . PRO B 1 95 ? -7.363 13.797 -6.582 1 96.44 95 PRO B O 1
ATOM 1781 N N . ARG B 1 96 ? -8.188 14.109 -4.531 1 95.5 96 ARG B N 1
ATOM 1782 C CA . ARG B 1 96 ? -7.582 12.875 -4.031 1 95.5 96 ARG B CA 1
ATOM 1783 C C . ARG B 1 96 ? -8.18 11.656 -4.719 1 95.5 96 ARG B C 1
ATOM 1785 O O . ARG B 1 96 ? -9.344 11.672 -5.129 1 95.5 96 ARG B O 1
ATOM 1792 N N . GLU B 1 97 ? -7.375 10.688 -4.855 1 96.25 97 GLU B N 1
ATOM 1793 C CA . GLU B 1 97 ? -7.832 9.375 -5.309 1 96.25 97 GLU B CA 1
ATOM 1794 C C . GLU B 1 97 ? -7.883 8.383 -4.152 1 96.25 97 GLU B C 1
ATOM 1796 O O . GLU B 1 97 ? -6.902 8.219 -3.424 1 96.25 97 GLU B O 1
ATOM 1801 N N . ILE B 1 98 ? -9 7.773 -4.012 1 94.38 98 ILE B N 1
ATOM 1802 C CA . ILE B 1 98 ? -9.188 6.848 -2.898 1 94.38 98 ILE B CA 1
ATOM 1803 C C . ILE B 1 98 ? -9.633 5.488 -3.428 1 94.38 98 ILE B C 1
ATOM 1805 O O . ILE B 1 98 ? -10.57 5.398 -4.223 1 94.38 98 ILE B O 1
ATOM 1809 N N . GLU B 1 99 ? -8.945 4.508 -3.066 1 95.25 99 GLU B N 1
ATOM 1810 C CA . GLU B 1 99 ? -9.32 3.127 -3.35 1 95.25 99 GLU B CA 1
ATOM 1811 C C . GLU B 1 99 ? -9.484 2.326 -2.061 1 95.25 99 GLU B C 1
ATOM 1813 O O . GLU B 1 99 ? -8.711 2.5 -1.111 1 95.25 99 GLU B O 1
ATOM 1818 N N . ILE B 1 100 ? -10.477 1.511 -2.059 1 95.38 100 ILE B N 1
ATOM 1819 C CA . ILE B 1 100 ? -10.711 0.641 -0.91 1 95.38 100 ILE B CA 1
ATOM 1820 C C . ILE B 1 100 ? -10.469 -0.814 -1.309 1 95.38 100 ILE B C 1
ATOM 1822 O O . ILE B 1 100 ? -10.977 -1.271 -2.338 1 95.38 100 ILE B O 1
ATOM 1826 N N . TYR B 1 101 ? -9.695 -1.448 -0.51 1 96.75 101 TYR B N 1
ATOM 1827 C CA . TYR B 1 101 ? -9.391 -2.859 -0.71 1 96.75 101 TYR B CA 1
ATOM 1828 C C . TYR B 1 101 ? -9.789 -3.684 0.508 1 96.75 101 TYR B C 1
ATOM 1830 O O . TYR B 1 101 ? -9.898 -3.15 1.615 1 96.75 101 TYR B O 1
ATOM 1838 N N . THR B 1 102 ? -10.086 -4.961 0.274 1 95.44 102 THR B N 1
ATOM 1839 C CA . THR B 1 102 ? -10.203 -5.934 1.355 1 95.44 102 THR B CA 1
ATOM 1840 C C . THR B 1 102 ? -8.852 -6.586 1.646 1 95.44 102 THR B C 1
ATOM 1842 O O . THR B 1 102 ? -8.109 -6.93 0.724 1 95.44 102 THR B O 1
ATOM 1845 N N . ARG B 1 103 ? -8.562 -6.602 2.881 1 95.06 103 ARG B N 1
ATOM 1846 C CA . ARG B 1 103 ? -7.41 -7.402 3.266 1 95.06 103 ARG B CA 1
ATOM 1847 C C . ARG B 1 103 ? -7.723 -8.891 3.189 1 95.06 103 ARG B C 1
ATOM 1849 O O . ARG B 1 103 ? -8.844 -9.312 3.492 1 95.06 103 ARG B O 1
ATOM 1856 N N . MET B 1 104 ? -6.707 -9.633 2.74 1 92.25 104 MET B N 1
ATOM 1857 C CA . MET B 1 104 ? -6.902 -11.07 2.648 1 92.25 104 MET B CA 1
ATOM 1858 C C . MET B 1 104 ? -6.879 -11.711 4.031 1 92.25 104 MET B C 1
ATOM 1860 O O . MET B 1 104 ? -6.242 -11.195 4.949 1 92.25 104 MET B O 1
ATOM 1864 N N . GLU B 1 105 ? -7.539 -12.82 4.129 1 85.19 105 GLU B N 1
ATOM 1865 C CA . GLU B 1 105 ? -7.805 -13.438 5.426 1 85.19 105 GLU B CA 1
ATOM 1866 C C . GLU B 1 105 ? -6.512 -13.906 6.09 1 85.19 105 GLU B C 1
ATOM 1868 O O . GLU B 1 105 ? -5.641 -14.477 5.426 1 85.19 105 GLU B O 1
ATOM 1873 N N . GLY B 1 106 ? -6.438 -13.727 7.469 1 84.06 106 GLY B N 1
ATOM 1874 C CA . GLY B 1 106 ? -5.473 -14.359 8.352 1 84.06 106 GLY B CA 1
ATOM 1875 C C . GLY B 1 106 ? -4.051 -13.875 8.133 1 84.06 106 GLY B C 1
ATOM 1876 O O . GLY B 1 106 ? -3.094 -14.578 8.453 1 84.06 106 GLY B O 1
ATOM 1877 N N . ASN B 1 107 ? -3.713 -12.844 7.566 1 91.88 107 ASN B N 1
ATOM 1878 C CA . ASN B 1 107 ? -2.377 -12.312 7.32 1 91.88 107 ASN B CA 1
ATOM 1879 C C . ASN B 1 107 ? -1.523 -13.297 6.52 1 91.88 107 ASN B C 1
ATOM 1881 O O . ASN B 1 107 ? -0.295 -13.273 6.613 1 91.88 107 ASN B O 1
ATOM 1885 N N . GLN B 1 108 ? -2.158 -14.281 5.801 1 92 108 GLN B N 1
ATOM 1886 C CA . GLN B 1 108 ? -1.429 -15.273 5.02 1 92 108 GLN B CA 1
ATOM 1887 C C . GLN B 1 108 ? -0.658 -14.617 3.877 1 92 108 GLN B C 1
ATOM 1889 O O . GLN B 1 108 ? 0.294 -15.195 3.35 1 92 108 GLN B O 1
ATOM 1894 N N . TRP B 1 109 ? -1.056 -13.398 3.482 1 96.5 109 TRP B N 1
ATOM 1895 C CA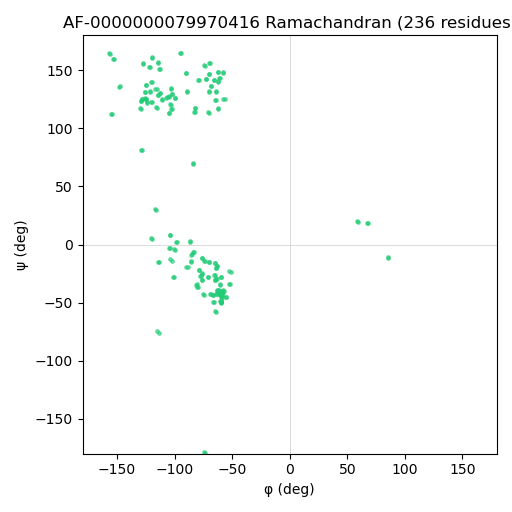 . TRP B 1 109 ? -0.446 -12.68 2.369 1 96.5 109 TRP B CA 1
ATOM 1896 C C . TRP B 1 109 ? 0.228 -11.398 2.85 1 96.5 109 TRP B C 1
ATOM 1898 O O . TRP B 1 109 ? 0.226 -10.391 2.145 1 96.5 109 TRP B O 1
ATOM 1908 N N . VAL B 1 110 ? 0.723 -11.445 4.148 1 97.12 110 VAL B N 1
ATOM 1909 C CA . VAL B 1 110 ? 1.399 -10.289 4.723 1 97.12 110 VAL B CA 1
ATOM 1910 C C . VAL B 1 110 ? 2.795 -10.688 5.199 1 97.12 110 VAL B C 1
ATOM 1912 O O . VAL B 1 110 ? 2.945 -11.641 5.969 1 97.12 110 VAL B O 1
ATOM 1915 N N . LEU B 1 111 ? 3.783 -10.008 4.66 1 97.12 111 LEU B N 1
ATOM 1916 C CA . LEU B 1 111 ? 5.133 -10.031 5.215 1 97.12 111 LEU B CA 1
ATOM 1917 C C . LEU B 1 111 ? 5.453 -8.711 5.902 1 97.12 111 LEU B C 1
ATOM 1919 O O . LEU B 1 111 ? 5.262 -7.637 5.324 1 97.12 111 LEU B O 1
ATOM 1923 N N . VAL B 1 112 ? 5.852 -8.75 7.121 1 96.38 112 VAL B N 1
ATOM 1924 C CA . VAL B 1 112 ? 6.445 -7.613 7.812 1 96.38 112 VAL B CA 1
ATOM 1925 C C . VAL B 1 112 ? 7.762 -8.039 8.461 1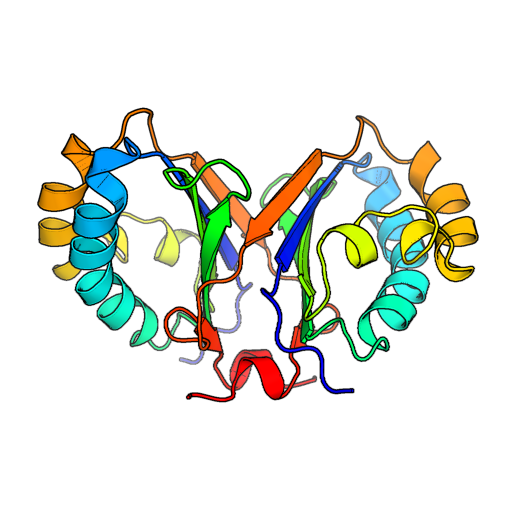 96.38 112 VAL B C 1
ATOM 1927 O O . VAL B 1 112 ? 7.781 -8.93 9.32 1 96.38 112 VAL B O 1
ATOM 1930 N N . LYS B 1 113 ? 8.805 -7.426 7.996 1 94.75 113 LYS B N 1
ATOM 1931 C CA . LYS B 1 113 ? 10.078 -7.73 8.641 1 94.75 113 LYS B CA 1
ATOM 1932 C C . LYS B 1 113 ? 10.398 -6.711 9.734 1 94.75 113 LYS B C 1
ATOM 1934 O O . LYS B 1 113 ? 9.805 -5.629 9.773 1 94.75 113 LYS B O 1
ATOM 1939 N N . GLU B 1 114 ? 11.352 -7.094 10.547 1 91.19 114 GLU B N 1
ATOM 1940 C CA . GLU B 1 114 ? 11.695 -6.289 11.719 1 91.19 114 GLU B CA 1
ATOM 1941 C C . GLU B 1 114 ? 12.219 -4.918 11.305 1 91.19 114 GLU B C 1
ATOM 1943 O O . GLU B 1 114 ? 11.992 -3.926 12.008 1 91.19 114 GLU B O 1
ATOM 1948 N N . GLU B 1 115 ? 12.82 -4.832 10.211 1 89 115 GLU B N 1
ATOM 1949 C CA . GLU B 1 115 ? 13.391 -3.582 9.711 1 89 115 GLU B CA 1
ATOM 1950 C C . GLU B 1 115 ? 12.312 -2.512 9.555 1 89 115 GLU B C 1
ATOM 1952 O O . GLU B 1 115 ? 12.594 -1.318 9.688 1 89 115 GLU B O 1
ATOM 1957 N N . LEU B 1 116 ? 11.07 -3.014 9.312 1 91.5 116 LEU B N 1
ATOM 1958 C CA . LEU B 1 116 ? 9.977 -2.07 9.086 1 91.5 116 LEU B CA 1
ATOM 1959 C C . LEU B 1 116 ? 9.477 -1.504 10.414 1 91.5 116 LEU B C 1
ATOM 1961 O O . LEU B 1 116 ? 8.867 -0.429 10.445 1 91.5 116 LEU B O 1
ATOM 1965 N N . THR B 1 117 ? 9.703 -2.152 11.461 1 84.06 117 THR B N 1
ATOM 1966 C CA . THR B 1 117 ? 9.117 -1.772 12.742 1 84.06 117 THR B CA 1
ATOM 1967 C C . THR B 1 117 ? 10.164 -1.107 13.641 1 84.06 117 THR B C 1
ATOM 1969 O O . THR B 1 117 ? 9.844 -0.658 14.742 1 84.06 117 THR B O 1
ATOM 1972 N N . GLN B 1 118 ? 11.352 -1.079 13.086 1 79.38 118 GLN B N 1
ATOM 1973 C CA . GLN B 1 118 ? 12.414 -0.484 13.898 1 79.38 118 GLN B CA 1
ATOM 1974 C C . GLN B 1 118 ? 12.414 1.036 13.766 1 79.38 118 GLN B C 1
ATOM 1976 O O . GLN B 1 118 ? 12.344 1.569 12.656 1 79.38 118 GLN B O 1
ATOM 1981 N N . LYS B 1 119 ? 12.094 1.655 14.945 1 67.75 119 LYS B N 1
ATOM 1982 C CA . LYS B 1 119 ? 12.148 3.113 14.977 1 67.75 119 LYS B CA 1
ATOM 1983 C C . LYS B 1 119 ? 13.586 3.607 15.133 1 67.75 119 LYS B C 1
ATOM 1985 O O . LYS B 1 119 ? 14.398 2.959 15.781 1 67.75 119 LYS B O 1
ATOM 1990 N N . PRO B 1 120 ? 13.898 4.867 14.297 1 55.47 120 PRO B N 1
ATOM 1991 C CA . PRO B 1 120 ? 15.258 5.379 14.5 1 55.47 120 PRO B CA 1
ATOM 1992 C C . PRO B 1 120 ? 15.586 5.621 15.969 1 55.47 120 PRO B C 1
ATOM 1994 O O . PRO B 1 120 ? 14.68 5.836 16.781 1 55.47 120 PRO B O 1
#

Organism: NCBI:txid1448308

Sequence (240 aa):
MVYTGPSYSLHVKITVAPENVPAFIEALKPAWDAVTSEPECIFFEVYQMDGEPGTFKFVENWNASKDWMVNSQVQMKKEYYKPYLEKTEPMWIKPREIEIYTRMEGNQWVLVKEELTQKPMVYTGPSYSLHVKITVAPENVPAFIEALKPAWDAVTSEPECIFFEVYQMDGEPGTFKFVENWNASKDWMVNSQVQMKKEYYKPYLEKTEPMWIKPREIEIYTRMEGNQWVLVKEELTQKP

Secondary structure (DSSP, 8-state):
----S--EEEEEEEEB-GGGHHHHHHHHHHHHHHHHHSTTEEEEEEEEETTEEEEEEEEEEESS-HHHHH-TTTGGG-TTHHHHHHHHGGGBSS--EEEEEEEPGGGTTEEE-HHHH---/----S--EEEEEEEEB-GGGHHHHHHHHHHHHHHHHHSTTEEEEEEEEETTEEEEEEEEEEESS-HHHHH-TTTGGG-TTHHHHHHHHGGGBSS--EEEEEEEPGGGTTEEE-HHHH---

Radius of gyration: 17.88 Å; Cα contacts (8 Å, |Δi|>4): 459; chains: 2; bounding box: 48×45×41 Å

Nearest PDB structures (foldseek):
  4dpo-assembly1_B  TM=8.922E-01  e=1.551E-07  Methanosarcina mazei Go1
  4zos-assembly1_C  TM=8.669E-01  e=2.284E-07  Yersinia enterocolitica subsp. enterocolitica 8081
  4zos-assembly2_B  TM=8.733E-01  e=3.152E-07  Yersinia enterocolitica subsp. enterocolitica 8081
  3gz7-assembly1_B  TM=8.083E-01  e=4.949E-07  Bordetella bronchiseptica
  1iuj-assembly1_B  TM=7.797E-01  e=8.431E-06  Thermus thermophilus

Solvent-accessible surface area (backbone atoms only — not comparable to full-atom values): 12851 Å² total; per-residue (Å²): 128,84,78,81,69,68,33,30,28,44,39,37,38,42,41,35,47,63,89,44,38,69,60,44,54,62,49,41,46,66,38,51,56,54,52,63,65,36,87,41,41,34,30,36,38,49,32,31,31,61,96,37,77,22,30,34,37,38,44,32,32,30,61,43,49,68,65,51,62,67,29,53,81,51,53,63,55,37,75,58,48,52,64,34,45,68,64,40,54,83,45,42,76,54,81,68,45,75,47,58,26,30,50,55,74,63,41,78,51,49,47,74,37,68,77,61,69,46,68,117,129,84,78,82,69,68,33,32,29,44,40,38,37,43,38,33,47,64,90,43,37,69,59,46,54,61,48,42,47,64,38,50,55,53,53,64,64,36,86,41,41,34,30,36,39,51,30,31,31,59,97,37,78,22,30,35,37,38,44,32,32,30,62,43,50,67,63,50,61,67,30,52,81,49,52,64,54,37,75,59,46,51,65,35,46,68,65,39,55,82,46,41,77,54,81,68,42,79,44,59,26,30,50,56,75,62,43,77,50,49,47,75,36,67,78,60,69,47,68,117